Protein AF-A0A6I0E035-F1 (afdb_monomer)

Secondary structure (DSSP, 8-state):
---PPPHHHHHHHHHTTSS--HHHHHHHHHHHHHHHHHHHHHHT-HHHHHHHHHHHHHHTTHHHHHHHHHHH--GGGSHHHHHHHHHHHHHH-HHHHHHHHHHTSSHHHHHHHHHHTTHHHHHHHHHHHHHSHHHHHHHHHHHHTT-HHHHHHHHHHHHHH-HHHHHHHHHTT-HHHHHHHHHTTSHHHHHHHHHHHHHHSHHHHHHHHHHH-S-TGGGSHHHHHHHHHHHHHH-HHHHHHHHHTTSGGGTTT-

Nearest PDB structures (foldseek):
  8wjo-assembly1_B  TM=1.747E-01  e=1.282E+00  Saccharomyces cerevisiae S288C
  3sog-assembly1_A-2  TM=2.040E-01  e=3.568E+00  Homo sapiens
  2fic-assembly2_A  TM=1.979E-01  e=6.724E+00  Homo sapiens

Structure (mmCIF, N/CA/C/O backbone):
data_AF-A0A6I0E035-F1
#
_entry.id   AF-A0A6I0E035-F1
#
loop_
_atom_site.group_PDB
_atom_site.id
_atom_site.type_symbol
_atom_site.label_atom_id
_atom_site.label_alt_id
_atom_site.label_comp_id
_atom_site.label_asym_id
_atom_site.label_entity_id
_atom_site.label_seq_id
_atom_site.pdbx_PDB_ins_code
_atom_site.Cartn_x
_atom_site.Cartn_y
_atom_site.Cartn_z
_atom_site.occupancy
_atom_site.B_iso_or_equiv
_atom_site.auth_seq_id
_atom_site.auth_comp_id
_atom_site.auth_asym_id
_atom_site.auth_atom_id
_atom_site.pdbx_PDB_model_num
ATOM 1 N N . MET A 1 1 ? 52.598 9.411 -88.775 1.00 39.38 1 MET A N 1
ATOM 2 C CA . MET A 1 1 ? 53.950 9.559 -88.197 1.00 39.38 1 MET A CA 1
ATOM 3 C C . MET A 1 1 ? 53.799 10.224 -86.842 1.00 39.38 1 MET A C 1
ATOM 5 O O . MET A 1 1 ? 53.288 11.335 -86.795 1.00 39.38 1 MET A O 1
ATOM 9 N N . ALA A 1 2 ? 54.127 9.531 -85.752 1.00 41.66 2 ALA A N 1
ATOM 10 C CA . ALA A 1 2 ? 54.037 10.105 -84.413 1.00 41.66 2 ALA A CA 1
ATOM 11 C C . ALA A 1 2 ? 55.281 10.973 -84.175 1.00 41.66 2 ALA A C 1
ATOM 13 O O . ALA A 1 2 ? 56.402 10.472 -84.203 1.00 41.66 2 ALA A O 1
ATOM 14 N N . THR A 1 3 ? 55.098 12.280 -84.009 1.00 50.28 3 THR A N 1
ATOM 15 C CA . THR A 1 3 ? 56.190 13.206 -83.700 1.00 50.28 3 THR A CA 1
ATOM 16 C C . THR A 1 3 ? 56.567 13.050 -82.231 1.00 50.28 3 THR A C 1
ATOM 18 O O . THR A 1 3 ? 55.800 13.453 -81.355 1.00 50.28 3 THR A O 1
ATOM 21 N N . THR A 1 4 ? 57.733 12.471 -81.947 1.00 53.09 4 THR A N 1
ATOM 22 C CA . THR A 1 4 ? 58.299 12.432 -80.594 1.00 53.09 4 THR A CA 1
ATOM 23 C C . THR A 1 4 ? 58.504 13.863 -80.085 1.00 53.09 4 THR A C 1
ATOM 25 O O . THR A 1 4 ? 59.173 14.653 -80.761 1.00 53.09 4 THR A O 1
ATOM 28 N N . PRO A 1 5 ? 57.925 14.244 -78.933 1.00 59.59 5 PRO A N 1
ATOM 29 C CA . PRO A 1 5 ? 58.080 15.590 -78.403 1.00 59.59 5 PRO A CA 1
ATOM 30 C C . PRO A 1 5 ? 59.549 15.875 -78.068 1.00 59.59 5 PRO A C 1
ATOM 32 O O . PRO A 1 5 ? 60.261 15.030 -77.533 1.00 59.59 5 PRO A O 1
ATOM 35 N N . SER A 1 6 ? 60.001 17.086 -78.400 1.00 68.38 6 SER A N 1
ATOM 36 C CA . SER A 1 6 ? 61.351 17.571 -78.089 1.00 68.38 6 SER A CA 1
ATOM 37 C C . SER A 1 6 ? 61.647 17.453 -76.588 1.00 68.38 6 SER A C 1
ATOM 39 O O . SER A 1 6 ? 60.812 17.832 -75.767 1.00 68.38 6 SER A O 1
ATOM 41 N N . SER A 1 7 ? 62.855 16.999 -76.236 1.00 61.12 7 SER A N 1
ATOM 42 C CA . SER A 1 7 ? 63.356 16.924 -74.850 1.00 61.12 7 SER A CA 1
ATOM 43 C C . SER A 1 7 ? 63.165 18.245 -74.086 1.00 61.12 7 SER A C 1
ATOM 45 O O . SER A 1 7 ? 62.789 18.250 -72.916 1.00 61.12 7 SER A O 1
ATOM 47 N N . PHE A 1 8 ? 63.281 19.380 -74.785 1.00 62.59 8 PHE A N 1
ATOM 48 C CA . PHE A 1 8 ? 63.041 20.705 -74.217 1.00 62.59 8 PHE A CA 1
ATOM 49 C C . PHE A 1 8 ? 61.568 20.931 -73.844 1.00 62.59 8 PHE A C 1
ATOM 51 O O . PHE A 1 8 ? 61.296 21.476 -72.784 1.00 62.59 8 PHE A O 1
ATOM 58 N N . LYS A 1 9 ? 60.612 20.445 -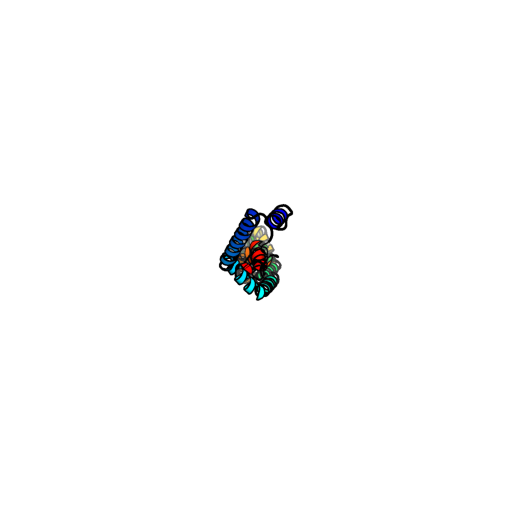74.655 1.00 61.12 9 LYS A N 1
ATOM 59 C CA . LYS A 1 9 ? 59.172 20.507 -74.336 1.00 61.12 9 LYS A CA 1
ATOM 60 C C . LYS A 1 9 ? 58.819 19.640 -73.128 1.00 61.12 9 LYS A C 1
ATOM 62 O O . LYS A 1 9 ? 57.995 20.045 -72.319 1.00 61.12 9 LYS A O 1
ATOM 67 N N . ILE A 1 10 ? 59.442 18.469 -72.991 1.00 63.84 10 ILE A N 1
ATOM 68 C CA . ILE A 1 10 ? 59.250 17.580 -71.833 1.00 63.84 10 ILE A CA 1
ATOM 69 C C . ILE A 1 10 ? 59.813 18.241 -70.563 1.00 63.84 10 ILE A C 1
ATOM 71 O O . ILE A 1 10 ? 59.162 18.248 -69.520 1.00 63.84 10 ILE A O 1
ATOM 75 N N . PHE A 1 11 ? 60.990 18.863 -70.667 1.00 64.12 11 PHE A N 1
ATOM 76 C CA . PHE A 1 11 ? 61.650 19.569 -69.571 1.00 64.12 11 PHE A CA 1
ATOM 77 C C . PHE A 1 11 ? 60.892 20.830 -69.122 1.00 64.12 11 PHE A C 1
ATOM 79 O O . PHE A 1 11 ? 60.657 21.002 -67.927 1.00 64.12 11 PHE A O 1
ATOM 86 N N . THR A 1 12 ? 60.421 21.675 -70.049 1.00 62.31 12 THR A N 1
ATOM 87 C CA . THR A 1 12 ? 59.602 22.856 -69.710 1.00 62.31 12 THR A CA 1
ATOM 88 C C . THR A 1 12 ? 58.264 22.458 -69.096 1.00 62.31 12 THR A C 1
ATOM 90 O O . THR A 1 12 ? 57.809 23.082 -68.145 1.00 62.31 12 THR A O 1
ATOM 93 N N . ASN A 1 13 ? 57.657 21.372 -69.574 1.00 63.41 13 ASN A N 1
ATOM 94 C CA . ASN A 1 13 ? 56.417 20.839 -69.019 1.00 63.41 13 ASN A CA 1
ATOM 95 C C . ASN A 1 13 ? 56.575 20.299 -67.585 1.00 63.41 13 ASN A C 1
ATOM 97 O O . ASN A 1 13 ? 55.605 20.328 -66.823 1.00 63.41 13 ASN A O 1
ATOM 101 N N . ARG A 1 14 ? 57.778 19.834 -67.214 1.00 61.97 14 ARG A N 1
ATOM 102 C CA . ARG A 1 14 ? 58.145 19.397 -65.855 1.00 61.97 14 ARG A CA 1
ATOM 103 C C . ARG A 1 14 ? 58.493 20.575 -64.933 1.00 61.97 14 ARG A C 1
ATOM 105 O O . ARG A 1 14 ? 58.135 20.540 -63.766 1.00 61.97 14 ARG A O 1
ATOM 112 N N . LEU A 1 15 ? 59.143 21.623 -65.450 1.00 58.62 15 LEU A N 1
ATOM 113 C CA . LEU A 1 15 ? 59.530 22.820 -64.682 1.00 58.62 15 LEU A CA 1
ATOM 114 C C . LEU A 1 15 ? 58.394 23.830 -64.461 1.00 58.62 15 LEU A C 1
ATOM 116 O O . LEU A 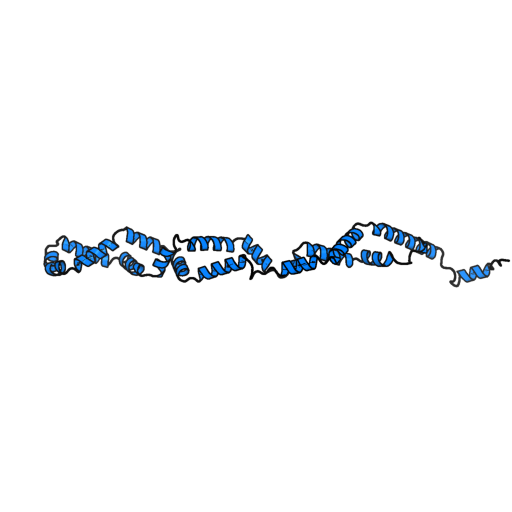1 15 ? 58.386 24.511 -63.442 1.00 58.62 15 LEU A O 1
ATOM 120 N N . PHE A 1 16 ? 57.442 23.935 -65.393 1.00 62.16 16 PHE A N 1
ATOM 121 C CA . PHE A 1 16 ? 56.348 24.917 -65.347 1.00 62.16 16 PHE A CA 1
ATOM 122 C C . PHE A 1 16 ? 54.974 24.294 -65.025 1.00 62.16 16 PHE A C 1
ATOM 124 O O . PHE A 1 16 ? 53.941 24.911 -65.270 1.00 62.16 16 PHE A O 1
ATOM 131 N N . GLY A 1 17 ? 54.952 23.087 -64.440 1.00 58.88 17 GLY A N 1
ATOM 132 C CA . GLY A 1 17 ? 53.783 22.577 -63.708 1.00 58.88 17 GLY A CA 1
ATOM 133 C C . GLY A 1 17 ? 52.732 21.790 -64.499 1.00 58.88 17 GLY A C 1
ATOM 134 O O . GLY A 1 17 ? 51.610 21.660 -64.020 1.00 58.88 17 GLY A O 1
ATOM 135 N N . SER A 1 18 ? 53.049 21.239 -65.678 1.00 62.97 18 SER A N 1
ATOM 136 C CA . SER A 1 18 ? 52.104 20.350 -66.390 1.00 62.97 18 SER A CA 1
ATOM 137 C C . SER A 1 18 ? 52.218 18.870 -65.990 1.00 62.97 18 SER A C 1
ATOM 139 O O . SER A 1 18 ? 51.271 18.113 -66.185 1.00 62.97 18 SER A O 1
ATOM 141 N N . PHE A 1 19 ? 53.343 18.458 -65.390 1.00 60.16 19 PHE A N 1
ATOM 142 C CA . PHE A 1 19 ? 53.517 17.135 -64.786 1.00 60.16 19 PHE A CA 1
ATOM 143 C C . PHE A 1 19 ? 53.599 17.276 -63.265 1.00 60.16 19 PHE A C 1
ATOM 145 O O . PHE A 1 19 ? 54.419 18.041 -62.759 1.00 60.16 19 PHE A O 1
ATOM 152 N N . LYS A 1 20 ? 52.736 16.554 -62.540 1.00 64.38 20 LYS A N 1
ATOM 153 C CA . LYS A 1 20 ? 52.823 16.440 -61.078 1.00 64.38 20 LYS A CA 1
ATOM 154 C C . LYS A 1 20 ? 54.128 15.732 -60.700 1.00 64.38 20 LYS A C 1
ATOM 156 O O . LYS A 1 20 ? 54.606 14.893 -61.461 1.00 64.38 20 LYS A O 1
ATOM 161 N N . ASP A 1 21 ? 54.678 16.067 -59.536 1.00 77.50 21 ASP A N 1
ATOM 162 C CA . ASP A 1 21 ? 55.845 15.373 -58.992 1.00 77.50 21 ASP A CA 1
ATOM 163 C C . ASP A 1 21 ? 55.538 13.875 -58.827 1.00 77.50 21 ASP A C 1
ATOM 165 O O . ASP A 1 21 ? 54.464 13.518 -58.335 1.00 77.50 21 ASP A O 1
ATOM 169 N N . THR A 1 22 ? 56.448 13.005 -59.272 1.00 77.56 22 THR A N 1
ATOM 170 C CA . THR A 1 22 ? 56.254 11.547 -59.271 1.00 77.56 22 THR A CA 1
ATOM 171 C C . THR A 1 22 ? 55.951 11.045 -57.861 1.00 77.56 22 THR A C 1
ATOM 173 O O . THR A 1 22 ? 55.018 10.270 -57.676 1.00 77.56 22 THR A O 1
ATOM 176 N N . GLU A 1 23 ? 56.651 11.581 -56.860 1.00 82.88 23 GLU A N 1
ATOM 177 C CA . GLU A 1 23 ? 56.441 11.253 -55.446 1.00 82.88 23 GLU A CA 1
ATOM 178 C C . GLU A 1 23 ? 55.026 11.629 -54.964 1.00 82.88 23 GLU A C 1
ATOM 180 O O . GLU A 1 23 ? 54.378 10.884 -54.224 1.00 82.88 23 GLU A O 1
ATOM 185 N N . VAL A 1 24 ? 54.489 12.760 -55.432 1.00 83.56 24 VAL A N 1
ATOM 186 C CA . VAL A 1 24 ? 53.125 13.209 -55.104 1.00 83.56 24 VAL A CA 1
ATOM 187 C C . VAL A 1 24 ? 52.076 12.314 -55.768 1.00 83.56 24 VAL A C 1
ATOM 189 O O . VAL A 1 24 ? 51.047 12.014 -55.164 1.00 83.56 24 VAL A O 1
ATOM 192 N N . VAL A 1 25 ? 52.319 11.865 -57.002 1.00 82.12 25 VAL A N 1
ATOM 193 C CA . VAL A 1 25 ? 51.405 10.949 -57.702 1.00 82.12 25 VAL A CA 1
ATOM 194 C C . VAL A 1 25 ? 51.389 9.582 -57.021 1.00 82.12 25 VAL A C 1
ATOM 196 O O . VAL A 1 25 ? 50.311 9.111 -56.664 1.00 82.12 25 VAL A O 1
ATOM 199 N N . GLU A 1 26 ? 52.556 8.992 -56.767 1.00 85.50 26 GLU A N 1
ATOM 200 C CA . GLU A 1 26 ? 52.688 7.686 -56.110 1.00 85.50 26 GLU A CA 1
ATOM 201 C C . GLU A 1 26 ? 52.102 7.692 -54.691 1.00 85.50 26 GLU A C 1
ATOM 203 O O . GLU A 1 26 ? 51.349 6.788 -54.326 1.00 85.50 26 GLU A O 1
ATOM 208 N N . SER A 1 27 ? 52.365 8.739 -53.898 1.00 86.62 27 SER A N 1
ATOM 209 C CA . SER A 1 27 ? 51.776 8.877 -52.558 1.00 86.62 27 SER A CA 1
ATOM 210 C C . SER A 1 27 ? 50.256 9.047 -52.601 1.00 86.62 27 SER A C 1
ATOM 212 O O . SER A 1 27 ? 49.554 8.446 -51.786 1.00 86.62 27 SER A O 1
ATOM 214 N N . SER A 1 28 ? 49.725 9.803 -53.569 1.00 86.88 28 SER A N 1
ATOM 215 C CA . SER A 1 28 ? 48.276 9.957 -53.745 1.00 86.88 28 SER A CA 1
ATOM 216 C C . SER A 1 28 ? 47.591 8.661 -54.188 1.00 86.88 28 SER A C 1
ATOM 218 O O . SER A 1 28 ? 46.502 8.357 -53.704 1.00 86.88 28 SER A O 1
ATOM 220 N N . GLN A 1 29 ? 48.238 7.870 -55.050 1.00 88.31 29 GLN A N 1
ATOM 221 C CA . GLN A 1 29 ? 47.735 6.572 -55.491 1.00 88.31 29 GLN A CA 1
ATOM 222 C C . GLN A 1 29 ? 47.733 5.570 -54.335 1.00 88.31 29 GLN A C 1
ATOM 224 O O . GLN A 1 29 ? 46.708 4.951 -54.065 1.00 88.31 29 GLN A O 1
ATOM 229 N N . LYS A 1 30 ? 48.835 5.488 -53.584 1.00 91.75 30 LYS A N 1
ATOM 230 C CA . LYS A 1 30 ? 48.933 4.624 -52.405 1.00 91.75 30 LYS A CA 1
ATOM 231 C C . LYS A 1 30 ? 47.904 4.985 -51.330 1.00 91.75 30 LYS A C 1
ATOM 233 O O . LYS A 1 30 ? 47.331 4.102 -50.701 1.00 91.75 30 LYS A O 1
ATOM 238 N N . ALA A 1 31 ? 47.651 6.278 -51.113 1.00 92.00 31 ALA A N 1
ATOM 239 C CA . ALA A 1 31 ? 46.609 6.729 -50.193 1.00 92.00 31 ALA A CA 1
ATOM 240 C C . ALA A 1 31 ? 45.201 6.333 -50.677 1.00 92.00 31 ALA A C 1
ATOM 242 O O . ALA A 1 31 ? 44.368 5.942 -49.861 1.00 92.00 31 ALA A O 1
ATOM 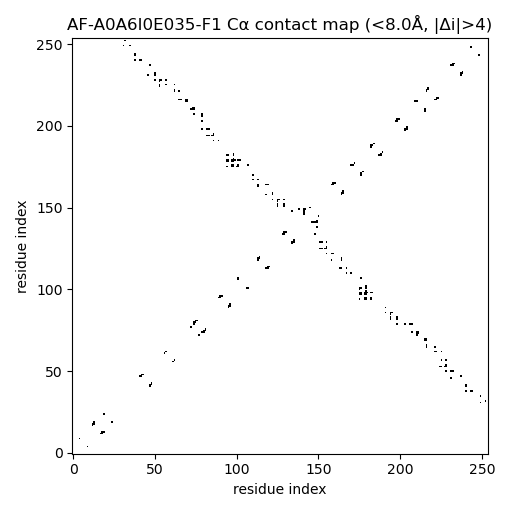243 N N . LEU A 1 32 ? 44.946 6.399 -51.990 1.00 92.44 32 LEU A N 1
ATOM 244 C CA . LEU A 1 32 ? 43.678 5.977 -52.587 1.00 92.44 32 LEU A CA 1
ATOM 245 C C . LEU A 1 32 ? 43.461 4.461 -52.459 1.00 92.44 32 LEU A C 1
ATOM 247 O O . LEU A 1 32 ? 42.359 4.040 -52.118 1.00 92.44 32 LEU A O 1
ATOM 251 N N . GLU A 1 33 ? 44.506 3.664 -52.692 1.00 93.31 33 GLU A N 1
ATOM 252 C CA . GLU A 1 33 ? 44.500 2.207 -52.506 1.00 93.31 33 GLU A CA 1
ATOM 253 C C . GLU A 1 33 ? 44.230 1.837 -51.040 1.00 93.31 33 GLU A C 1
ATOM 255 O O . GLU A 1 33 ? 43.319 1.060 -50.762 1.00 93.31 33 GLU A O 1
ATOM 260 N N . ALA A 1 34 ? 44.932 2.467 -50.091 1.00 94.50 34 ALA A N 1
ATOM 261 C CA . ALA A 1 34 ? 44.728 2.230 -48.661 1.00 94.50 34 ALA A CA 1
ATOM 262 C C . ALA A 1 34 ? 43.301 2.580 -48.201 1.00 94.50 34 ALA A C 1
ATOM 264 O O . ALA A 1 34 ? 42.689 1.841 -47.431 1.00 94.50 34 ALA A O 1
ATOM 265 N N . GLU A 1 35 ? 42.739 3.690 -48.688 1.00 93.88 35 GLU A N 1
ATOM 266 C CA . GLU A 1 35 ? 41.358 4.072 -48.372 1.00 93.88 35 GLU A CA 1
ATOM 267 C C . GLU A 1 35 ? 40.332 3.117 -49.012 1.00 93.88 35 GLU A C 1
ATOM 269 O O . GLU A 1 35 ? 39.272 2.865 -48.434 1.00 93.88 35 GLU A O 1
ATOM 274 N N . TYR A 1 36 ? 40.635 2.557 -50.188 1.00 94.12 36 TYR A N 1
ATOM 275 C CA . TYR A 1 36 ? 39.788 1.554 -50.836 1.00 94.12 36 TYR A CA 1
ATOM 276 C C . TYR A 1 36 ? 39.795 0.218 -50.079 1.00 94.12 36 TYR A C 1
ATOM 278 O O . TYR A 1 36 ? 38.734 -0.364 -49.853 1.00 94.12 36 TYR A O 1
ATOM 286 N N . GLU A 1 37 ? 40.956 -0.238 -49.605 1.00 94.25 37 GLU A N 1
ATOM 287 C CA . GLU A 1 37 ? 41.047 -1.404 -48.717 1.00 94.25 37 GLU A CA 1
ATOM 288 C C . GLU A 1 37 ? 40.276 -1.174 -47.413 1.00 94.25 37 GLU A C 1
ATOM 290 O O . GLU A 1 37 ? 39.520 -2.037 -46.961 1.00 94.25 37 GLU A O 1
ATOM 295 N N . GLU A 1 38 ? 40.407 0.017 -46.825 1.00 95.12 38 GLU A N 1
ATOM 296 C CA . GLU A 1 38 ? 39.652 0.409 -45.638 1.00 95.12 38 GLU A CA 1
ATOM 297 C C . GLU A 1 38 ? 38.136 0.380 -45.895 1.00 95.12 38 GLU A C 1
ATOM 299 O O . GLU A 1 38 ? 37.372 -0.039 -45.023 1.00 95.12 38 GLU A O 1
ATOM 304 N N . LEU A 1 39 ? 37.688 0.783 -47.089 1.00 94.94 39 LEU A N 1
ATOM 305 C CA . LEU A 1 39 ? 36.286 0.712 -47.500 1.00 94.94 39 LEU A CA 1
ATOM 306 C C . LEU A 1 39 ? 35.801 -0.743 -47.558 1.00 94.94 39 LEU A C 1
ATOM 308 O O . LEU A 1 39 ? 34.764 -1.060 -46.975 1.00 94.94 39 LEU A O 1
ATOM 312 N N . ILE A 1 40 ? 36.548 -1.626 -48.226 1.00 93.81 40 ILE A N 1
ATOM 313 C CA . ILE A 1 40 ? 36.198 -3.049 -48.363 1.00 93.81 40 ILE A CA 1
ATOM 314 C C . ILE A 1 40 ? 36.135 -3.722 -46.990 1.00 93.81 40 ILE A C 1
ATOM 316 O O . ILE A 1 40 ? 35.151 -4.391 -46.673 1.00 93.81 40 ILE A O 1
ATOM 320 N N . ASN A 1 41 ? 37.149 -3.505 -46.153 1.00 95.56 41 ASN A N 1
ATOM 321 C CA . ASN A 1 41 ? 37.213 -4.094 -44.818 1.00 95.56 41 ASN A CA 1
ATOM 322 C C . ASN A 1 41 ? 36.070 -3.589 -43.930 1.00 95.56 41 ASN A C 1
ATOM 324 O O . ASN A 1 41 ? 35.440 -4.364 -43.208 1.00 95.56 41 ASN A O 1
ATOM 328 N N . TYR A 1 42 ? 35.750 -2.295 -44.010 1.00 96.31 42 TYR A N 1
ATOM 329 C CA . TYR A 1 42 ? 34.670 -1.723 -43.214 1.00 96.31 42 TYR A CA 1
ATOM 330 C C . TYR A 1 42 ? 33.287 -2.253 -43.612 1.00 96.31 42 TYR A C 1
ATOM 332 O O . TYR A 1 42 ? 32.424 -2.396 -42.744 1.00 96.31 42 TYR A O 1
ATOM 340 N N . ALA A 1 43 ? 33.083 -2.620 -44.881 1.00 94.31 43 ALA A N 1
ATOM 341 C CA . ALA A 1 43 ? 31.836 -3.219 -45.364 1.00 94.31 43 ALA A CA 1
ATOM 342 C C . ALA A 1 43 ? 31.445 -4.511 -44.623 1.00 94.31 43 ALA A C 1
ATOM 344 O O . ALA A 1 43 ? 30.261 -4.833 -44.536 1.00 94.31 43 ALA A O 1
ATOM 345 N N . GLN A 1 44 ? 32.431 -5.241 -44.093 1.00 94.94 44 GLN A N 1
ATOM 346 C CA . GLN A 1 44 ? 32.247 -6.494 -43.352 1.00 94.94 44 GLN A CA 1
ATOM 347 C C . GLN A 1 44 ? 32.401 -6.317 -41.833 1.00 94.94 44 GLN A C 1
ATOM 349 O O . GLN A 1 44 ? 32.324 -7.291 -41.087 1.00 94.94 44 GLN A O 1
ATOM 354 N N . SER A 1 45 ? 32.630 -5.088 -41.365 1.00 96.75 45 SER A N 1
ATOM 355 C CA . SER A 1 45 ? 32.855 -4.808 -39.948 1.00 96.75 45 SER A CA 1
ATOM 356 C C . SER A 1 45 ? 31.597 -5.022 -39.103 1.00 96.75 45 SER A C 1
ATOM 358 O O . SER A 1 45 ? 30.475 -4.749 -39.539 1.00 96.75 45 SER A O 1
ATOM 360 N N . GLU A 1 46 ? 31.790 -5.445 -37.851 1.00 96.75 46 GLU A N 1
ATOM 361 C CA . GLU A 1 46 ? 30.698 -5.587 -36.880 1.00 96.75 46 GLU A CA 1
ATOM 362 C C . GLU A 1 46 ? 29.942 -4.267 -36.670 1.00 96.75 46 GLU A C 1
ATOM 364 O O . GLU A 1 46 ? 28.718 -4.278 -36.562 1.00 96.75 46 GLU A O 1
ATOM 369 N N . GLU A 1 47 ? 30.642 -3.125 -36.678 1.00 96.06 47 GLU A N 1
ATOM 370 C CA . GLU A 1 47 ? 30.029 -1.797 -36.525 1.00 96.06 47 GLU A CA 1
ATOM 371 C C . GLU A 1 47 ? 29.026 -1.509 -37.655 1.00 96.06 47 GLU A C 1
ATOM 373 O O . GLU A 1 47 ? 27.893 -1.098 -37.390 1.00 96.06 47 GLU A O 1
ATOM 378 N N . TRP A 1 48 ? 29.408 -1.759 -38.913 1.00 96.31 48 TRP A N 1
ATOM 379 C CA . TRP A 1 48 ? 28.526 -1.538 -40.061 1.00 96.31 48 TRP A CA 1
ATOM 380 C C . TRP A 1 48 ? 27.332 -2.500 -40.065 1.00 96.31 48 TRP A C 1
ATOM 382 O O . TRP A 1 48 ? 26.194 -2.075 -40.283 1.00 96.31 48 TRP A O 1
ATOM 392 N N . LEU A 1 49 ? 27.563 -3.784 -39.774 1.00 97.25 49 LEU A N 1
ATOM 393 C CA . LEU A 1 49 ? 26.494 -4.783 -39.693 1.00 97.25 49 LEU A CA 1
ATOM 394 C C . LEU A 1 49 ? 25.503 -4.459 -38.566 1.00 97.25 49 LEU A C 1
ATOM 396 O O . LEU A 1 49 ? 24.289 -4.502 -38.782 1.00 97.25 49 LEU A O 1
ATOM 400 N N . ARG A 1 50 ? 26.005 -4.051 -37.395 1.00 97.69 50 ARG A N 1
ATOM 401 C CA . ARG A 1 50 ? 25.183 -3.609 -36.263 1.00 97.69 50 ARG A CA 1
ATOM 402 C C . ARG A 1 50 ? 24.376 -2.360 -36.600 1.00 97.69 50 ARG A C 1
ATOM 404 O O . ARG A 1 50 ? 23.196 -2.279 -36.259 1.00 97.69 50 ARG A O 1
ATOM 411 N N . TYR A 1 51 ? 24.977 -1.400 -37.304 1.00 97.88 51 TYR A N 1
ATOM 412 C CA . TYR A 1 51 ? 24.261 -0.223 -37.790 1.00 97.88 51 TYR A CA 1
ATOM 413 C C . TYR A 1 51 ? 23.106 -0.605 -38.722 1.00 97.88 51 TYR A C 1
ATOM 415 O O . TYR A 1 51 ? 22.003 -0.090 -38.547 1.00 97.88 51 TYR A O 1
ATOM 423 N N . LEU A 1 52 ? 23.317 -1.525 -39.670 1.00 97.06 52 LEU A N 1
ATOM 424 C CA . LEU A 1 52 ? 22.259 -1.986 -40.575 1.00 97.06 52 LEU A CA 1
ATOM 425 C C . LEU A 1 52 ? 21.123 -2.707 -39.836 1.00 97.06 52 LEU A C 1
ATOM 427 O O . LEU A 1 52 ? 19.954 -2.437 -40.118 1.00 97.06 52 LEU A O 1
ATOM 431 N N . GLU A 1 53 ? 21.453 -3.571 -38.872 1.00 97.62 53 GLU A N 1
ATOM 432 C CA . GLU A 1 53 ? 20.476 -4.246 -38.006 1.00 97.62 53 GLU A CA 1
ATOM 433 C C . GLU A 1 53 ? 19.598 -3.218 -37.276 1.00 97.62 53 GLU A C 1
ATOM 435 O O . GLU A 1 53 ? 18.367 -3.231 -37.379 1.00 97.62 53 GLU A O 1
ATOM 440 N N . LEU A 1 54 ? 20.238 -2.279 -36.578 1.00 97.81 54 LEU A N 1
ATOM 441 C CA . LEU A 1 54 ? 19.558 -1.252 -35.799 1.00 97.81 54 LEU A CA 1
ATOM 442 C C . LEU A 1 54 ? 18.779 -0.270 -36.671 1.00 97.81 54 LEU A C 1
ATOM 444 O O . LEU A 1 54 ? 17.703 0.167 -36.268 1.00 97.81 54 LEU A O 1
ATOM 448 N N . LYS A 1 55 ? 19.283 0.049 -37.867 1.00 97.06 55 LYS A N 1
ATOM 449 C CA . LYS A 1 55 ? 18.580 0.870 -38.854 1.00 97.06 55 LYS A CA 1
ATOM 450 C C . LYS A 1 55 ? 17.299 0.182 -39.312 1.00 97.06 55 LYS A C 1
ATOM 452 O O . LYS A 1 55 ? 16.240 0.796 -39.266 1.00 97.06 55 LYS A O 1
ATOM 457 N N . SER A 1 56 ? 17.378 -1.094 -39.696 1.00 97.56 56 SER A N 1
ATOM 458 C CA . SER A 1 56 ? 16.203 -1.878 -40.098 1.00 97.56 56 SER A CA 1
ATOM 459 C C . SER A 1 56 ? 15.171 -1.949 -38.972 1.00 97.56 56 SER A C 1
ATOM 461 O O . SER A 1 56 ? 13.972 -1.786 -39.201 1.00 97.56 56 SER A O 1
ATOM 463 N N . TRP A 1 57 ? 15.630 -2.153 -37.736 1.00 97.44 57 TRP A N 1
ATOM 464 C CA . TRP A 1 57 ? 14.762 -2.141 -36.566 1.00 97.44 57 TRP A CA 1
ATOM 465 C C . TRP A 1 57 ? 14.150 -0.754 -36.302 1.00 97.44 57 TRP A C 1
ATOM 467 O O . TRP A 1 57 ? 12.950 -0.654 -36.060 1.00 97.44 57 TRP A O 1
ATOM 477 N N . ALA A 1 58 ? 14.914 0.336 -36.394 1.00 96.38 58 ALA A N 1
ATOM 478 C CA . ALA A 1 58 ? 14.393 1.693 -36.224 1.00 96.38 58 ALA A CA 1
ATOM 479 C C . ALA A 1 58 ? 13.365 2.052 -37.317 1.00 96.38 58 ALA A C 1
ATOM 481 O O . ALA A 1 58 ? 12.318 2.628 -37.010 1.00 96.38 58 ALA A O 1
ATOM 482 N N . ASP A 1 59 ? 13.612 1.639 -38.563 1.00 96.44 59 ASP A N 1
ATOM 483 C CA . ASP A 1 59 ? 12.719 1.841 -39.710 1.00 96.44 59 ASP A CA 1
ATOM 484 C C . ASP A 1 59 ? 11.366 1.118 -39.527 1.00 96.44 59 ASP A C 1
ATOM 486 O O . ASP A 1 59 ? 10.333 1.612 -39.986 1.00 96.44 59 ASP A O 1
ATOM 490 N N . SER A 1 60 ? 11.332 0.009 -38.772 1.00 96.44 60 SER A N 1
ATOM 491 C CA . SER A 1 60 ? 10.088 -0.693 -38.402 1.00 96.44 60 SER A CA 1
ATOM 492 C C . SER A 1 60 ? 9.155 0.127 -37.494 1.00 96.44 60 SER A C 1
ATOM 494 O O . SER A 1 60 ? 7.967 -0.181 -37.373 1.00 96.44 60 SER A O 1
ATOM 496 N N . LYS A 1 61 ? 9.683 1.175 -36.840 1.00 95.94 61 LYS A N 1
ATOM 497 C CA . LYS A 1 61 ? 8.988 2.020 -35.853 1.00 95.94 61 LYS A CA 1
ATOM 498 C C . LYS A 1 61 ? 8.432 1.261 -34.642 1.00 95.94 61 LYS A C 1
ATOM 500 O O . LYS A 1 61 ? 7.588 1.797 -33.923 1.00 95.94 61 LYS A O 1
ATOM 505 N N . GLU A 1 62 ? 8.923 0.057 -34.351 1.00 93.75 62 GLU A N 1
ATOM 506 C CA . GLU A 1 62 ? 8.542 -0.702 -33.152 1.00 93.75 62 GLU A CA 1
ATOM 507 C C . GLU A 1 62 ? 8.738 0.097 -31.857 1.00 93.75 62 GLU A C 1
ATOM 509 O O . GLU A 1 62 ? 7.868 0.100 -30.986 1.00 93.75 62 GLU A O 1
ATOM 514 N N . TYR A 1 63 ? 9.831 0.858 -31.755 1.00 95.75 63 TYR A N 1
ATOM 515 C CA . TYR A 1 63 ? 10.119 1.701 -30.592 1.00 95.75 63 TYR A CA 1
ATOM 516 C C . TYR A 1 63 ? 9.034 2.754 -30.314 1.00 95.75 63 TYR A C 1
ATOM 518 O O . TYR A 1 63 ? 8.865 3.160 -29.167 1.00 95.75 63 TYR A O 1
ATOM 526 N N . VAL A 1 64 ? 8.290 3.196 -31.338 1.00 96.12 64 VAL A N 1
ATOM 527 C CA . VAL A 1 64 ? 7.184 4.153 -31.183 1.00 96.12 64 VAL A CA 1
ATOM 528 C C . VAL A 1 64 ? 6.021 3.498 -30.450 1.00 96.12 64 VAL A C 1
ATOM 530 O O . VAL A 1 64 ? 5.455 4.117 -29.552 1.00 96.12 64 VAL A O 1
ATOM 533 N N . LYS A 1 65 ? 5.701 2.241 -30.785 1.00 95.06 65 LYS A N 1
ATOM 534 C CA . LYS A 1 65 ? 4.656 1.470 -30.096 1.00 95.06 65 LYS A CA 1
ATOM 535 C C . LYS A 1 65 ? 5.035 1.249 -28.637 1.00 95.06 65 LYS A C 1
ATOM 537 O O . LYS A 1 65 ? 4.263 1.607 -27.757 1.00 95.06 65 LYS A O 1
ATOM 542 N N . VAL A 1 66 ? 6.267 0.795 -28.384 1.00 95.69 66 VAL A N 1
ATOM 543 C CA . VAL A 1 66 ? 6.785 0.610 -27.017 1.00 95.69 66 VAL A CA 1
ATOM 544 C C . VAL A 1 66 ? 6.716 1.916 -26.228 1.00 95.69 66 VAL A C 1
ATOM 546 O O . VAL A 1 66 ? 6.253 1.923 -25.091 1.00 95.69 66 VAL A O 1
ATOM 549 N N . LYS A 1 67 ? 7.131 3.039 -26.829 1.00 95.06 67 LYS A N 1
ATOM 550 C CA . LYS A 1 67 ? 7.051 4.361 -26.200 1.00 95.06 67 LYS A CA 1
ATOM 551 C C . LYS A 1 67 ? 5.611 4.733 -25.831 1.00 95.06 67 LYS A C 1
ATOM 553 O O . LYS A 1 67 ? 5.368 5.133 -24.697 1.00 95.06 67 LYS A O 1
ATOM 558 N N . GLN A 1 68 ? 4.664 4.563 -26.752 1.00 94.19 68 GLN A N 1
ATOM 559 C CA . GLN A 1 68 ? 3.244 4.835 -26.503 1.00 94.19 68 GLN A CA 1
ATOM 560 C C . GLN A 1 68 ? 2.675 3.942 -25.395 1.00 94.19 68 GLN A C 1
ATOM 562 O O . GLN A 1 68 ? 1.970 4.436 -24.519 1.00 94.19 68 GLN A O 1
ATOM 567 N N . GLU A 1 69 ? 3.007 2.651 -25.399 1.00 93.19 69 GLU A N 1
ATOM 568 C CA . GLU A 1 69 ? 2.568 1.691 -24.385 1.00 93.19 69 GLU A CA 1
ATOM 569 C C . GLU A 1 69 ? 3.067 2.084 -22.992 1.00 93.19 69 GLU A C 1
ATOM 571 O O . GLU A 1 69 ? 2.269 2.192 -22.059 1.00 93.19 69 GLU A O 1
ATOM 576 N N . VAL A 1 70 ? 4.365 2.367 -22.835 1.00 93.06 70 VAL A N 1
ATOM 577 C CA . VAL A 1 70 ? 4.917 2.732 -21.520 1.00 93.06 70 VAL A CA 1
ATOM 578 C C . VAL A 1 70 ? 4.467 4.114 -21.052 1.00 93.06 70 VAL A C 1
ATOM 580 O O . VAL A 1 70 ? 4.329 4.323 -19.849 1.00 93.06 70 VAL A O 1
ATOM 583 N N . GLU A 1 71 ? 4.212 5.058 -21.961 1.00 89.81 71 GLU A N 1
ATOM 584 C CA . GLU A 1 71 ? 3.660 6.377 -21.627 1.00 89.81 71 GLU A CA 1
ATOM 585 C C . GLU A 1 71 ? 2.175 6.307 -21.243 1.00 89.81 71 GLU A C 1
ATOM 587 O O . GLU A 1 71 ? 1.739 7.047 -20.357 1.00 89.81 71 GLU A O 1
ATOM 592 N N . ALA A 1 72 ? 1.409 5.392 -21.848 1.00 90.44 72 ALA A N 1
ATOM 593 C CA . ALA A 1 72 ? 0.003 5.163 -21.519 1.00 90.44 72 ALA A CA 1
ATOM 594 C C . ALA A 1 72 ? -0.183 4.577 -20.110 1.00 90.44 72 ALA A C 1
ATOM 596 O O . ALA A 1 72 ? -1.205 4.818 -19.457 1.00 90.44 72 ALA A O 1
ATOM 597 N N . VAL A 1 73 ? 0.811 3.839 -19.606 1.00 89.81 73 VAL A N 1
ATOM 598 C CA . VAL A 1 73 ? 0.804 3.338 -18.231 1.00 89.81 73 VAL A CA 1
ATOM 599 C C . VAL A 1 73 ? 0.949 4.510 -17.253 1.00 89.81 73 VAL A C 1
ATOM 601 O O . VAL A 1 73 ? 2.011 5.122 -17.107 1.00 89.81 73 VAL A O 1
ATOM 604 N N . SER A 1 74 ? -0.131 4.800 -16.526 1.00 89.56 74 SER A N 1
ATOM 605 C CA . SER A 1 74 ? -0.180 5.870 -15.529 1.00 89.56 74 SER A CA 1
ATOM 606 C C . SER A 1 74 ? -0.494 5.333 -14.138 1.00 89.56 74 SER A C 1
ATOM 608 O O . SER A 1 74 ? -1.281 4.402 -13.976 1.00 89.56 74 SER A O 1
ATOM 610 N N . PHE A 1 75 ? 0.075 5.977 -13.116 1.00 93.50 75 PHE A N 1
ATOM 611 C CA . PHE A 1 75 ? -0.223 5.641 -11.725 1.00 93.50 75 PHE A CA 1
ATOM 612 C C . PHE A 1 75 ? -1.722 5.758 -11.414 1.00 93.50 75 PHE A C 1
ATOM 614 O O . PHE A 1 75 ? -2.274 4.887 -10.766 1.00 93.50 75 PHE A O 1
ATOM 621 N N . LYS A 1 76 ? -2.421 6.786 -11.917 1.00 93.19 76 LYS A N 1
ATOM 622 C CA . LYS A 1 76 ? -3.839 7.031 -11.580 1.00 93.19 76 LYS A CA 1
ATOM 623 C C . LYS A 1 76 ? -4.789 5.891 -11.965 1.00 93.19 76 LYS A C 1
ATOM 625 O O . LYS A 1 76 ? -5.828 5.751 -11.330 1.00 93.19 76 LYS A O 1
ATOM 630 N N . ASN A 1 77 ? -4.436 5.095 -12.971 1.00 90.06 77 ASN A N 1
ATOM 631 C CA . ASN A 1 77 ? -5.250 3.972 -13.439 1.00 90.06 77 ASN A CA 1
ATOM 632 C C . ASN A 1 77 ? -4.691 2.617 -12.977 1.00 90.06 77 ASN A C 1
ATOM 634 O O . ASN A 1 77 ? -5.111 1.579 -13.481 1.00 90.06 77 ASN A O 1
ATOM 638 N N . SER A 1 78 ? -3.718 2.614 -12.063 1.00 94.19 78 SER A N 1
ATOM 639 C CA . SER A 1 78 ? -3.011 1.405 -11.660 1.00 94.19 78 SER A CA 1
ATOM 640 C C . SER A 1 78 ? -3.623 0.752 -10.408 1.00 94.19 78 SER A C 1
ATOM 642 O O . SER A 1 78 ? -4.245 1.438 -9.585 1.00 94.19 78 SER A O 1
ATOM 644 N N . PRO A 1 79 ? -3.419 -0.565 -10.207 1.00 95.12 79 PRO A N 1
ATOM 645 C CA . PRO A 1 79 ? -3.822 -1.252 -8.978 1.00 95.12 79 PRO A CA 1
ATOM 646 C C . PRO A 1 79 ? -3.206 -0.642 -7.712 1.00 95.12 79 PRO A C 1
ATOM 648 O O . PRO A 1 79 ? -3.826 -0.660 -6.649 1.00 95.12 79 PRO A O 1
ATOM 651 N N . GLU A 1 80 ? -1.998 -0.083 -7.814 1.00 96.50 80 GLU A N 1
ATOM 652 C CA . GLU A 1 80 ? -1.304 0.582 -6.712 1.00 96.50 80 GLU A CA 1
ATOM 653 C C . GLU A 1 80 ? -2.061 1.832 -6.257 1.00 96.50 80 GLU A C 1
ATOM 655 O O . GLU A 1 80 ? -2.277 2.029 -5.061 1.00 96.50 80 GLU A O 1
ATOM 660 N N . TYR A 1 81 ? -2.532 2.652 -7.203 1.00 96.69 81 TYR A N 1
ATOM 661 C CA . TYR A 1 81 ? -3.358 3.810 -6.873 1.00 96.69 81 TYR A CA 1
ATOM 662 C C . TYR A 1 81 ? -4.684 3.400 -6.240 1.00 96.69 81 TYR A C 1
ATOM 664 O O . TYR A 1 81 ? -5.083 4.003 -5.244 1.00 96.69 81 TYR A O 1
ATOM 672 N N . ILE A 1 82 ? -5.340 2.360 -6.767 1.00 96.38 82 ILE A N 1
ATOM 673 C CA . ILE A 1 82 ? -6.588 1.832 -6.199 1.00 96.38 82 ILE A CA 1
ATOM 674 C C . ILE A 1 82 ? -6.368 1.403 -4.745 1.00 96.38 82 ILE A C 1
ATOM 676 O O . ILE A 1 82 ? -7.091 1.871 -3.867 1.00 96.38 82 ILE A O 1
ATOM 680 N N . ALA A 1 83 ? -5.331 0.607 -4.468 1.00 97.25 83 ALA A N 1
ATOM 681 C CA . ALA A 1 83 ? -4.996 0.169 -3.112 1.00 97.25 83 ALA A CA 1
ATOM 682 C C . ALA A 1 83 ? -4.740 1.357 -2.164 1.00 97.25 83 ALA A C 1
ATOM 684 O O . ALA A 1 83 ? -5.252 1.388 -1.044 1.00 97.25 83 ALA A O 1
ATOM 685 N N . GLU A 1 84 ? -4.023 2.384 -2.629 1.00 96.88 84 GLU A N 1
ATOM 686 C CA . GLU A 1 84 ? -3.806 3.615 -1.864 1.00 96.88 84 GLU A CA 1
ATOM 687 C C . GLU A 1 84 ? -5.105 4.372 -1.572 1.00 96.88 84 GLU A C 1
ATOM 689 O O . GLU A 1 84 ? -5.281 4.907 -0.475 1.00 96.88 84 GLU A O 1
ATOM 694 N N . GLN A 1 85 ? -6.009 4.461 -2.549 1.00 97.44 85 GLN A N 1
ATOM 695 C CA . GLN A 1 85 ? -7.297 5.121 -2.358 1.00 97.44 85 GLN A CA 1
ATOM 696 C C . GLN A 1 85 ? -8.199 4.325 -1.422 1.00 97.44 85 GLN A C 1
ATOM 698 O O . GLN A 1 85 ? -8.872 4.930 -0.592 1.00 97.44 85 GLN A O 1
ATOM 703 N N . GLU A 1 86 ? -8.211 2.997 -1.516 1.00 97.12 86 GLU A N 1
ATOM 704 C CA . GLU A 1 86 ? -8.956 2.139 -0.596 1.00 97.12 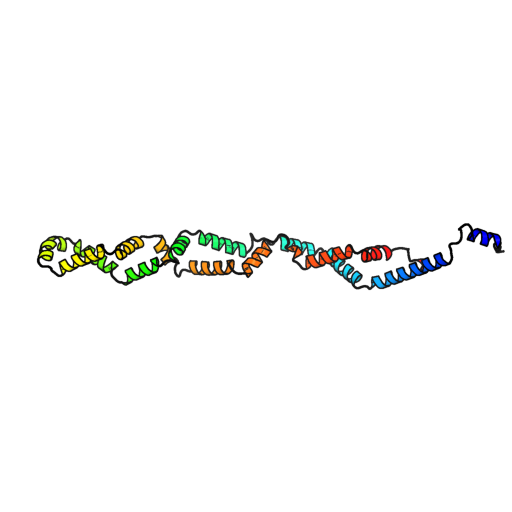86 GLU A CA 1
ATOM 705 C C . GLU A 1 86 ? -8.458 2.296 0.839 1.00 97.12 86 GLU A C 1
ATOM 707 O O . GLU A 1 86 ? -9.266 2.552 1.733 1.00 97.12 86 GLU A O 1
ATOM 712 N N . LEU A 1 87 ? -7.139 2.260 1.052 1.00 98.00 87 LEU A N 1
ATOM 713 C CA . LEU A 1 87 ? -6.550 2.493 2.369 1.00 98.00 87 LEU A CA 1
ATOM 714 C C . LEU A 1 87 ? -6.895 3.895 2.892 1.00 98.00 87 LEU A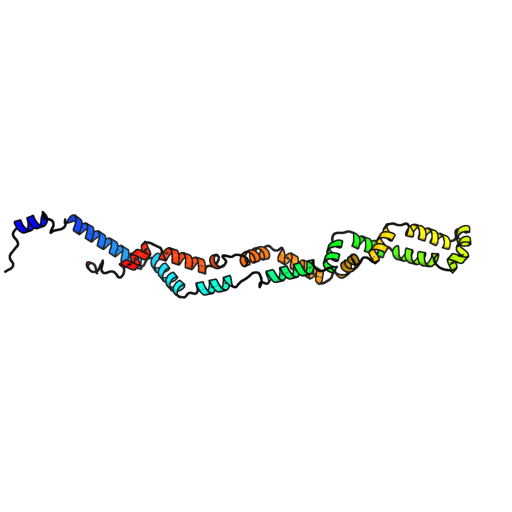 C 1
ATOM 716 O O . LEU A 1 87 ? -7.328 4.046 4.033 1.00 98.00 87 LEU A O 1
ATOM 720 N N . LYS A 1 88 ? -6.783 4.933 2.051 1.00 97.38 88 LYS A N 1
ATOM 721 C CA . LYS A 1 88 ? -7.157 6.312 2.416 1.00 97.38 88 LYS A CA 1
ATOM 722 C C . LYS A 1 88 ? -8.639 6.447 2.754 1.00 97.38 88 LYS A C 1
ATOM 724 O O . LYS A 1 88 ? -8.976 7.192 3.670 1.00 97.38 88 LYS A O 1
ATOM 729 N N . LYS A 1 89 ? -9.529 5.779 2.015 1.00 97.31 89 LYS A N 1
ATOM 730 C CA . LYS A 1 89 ? -10.973 5.766 2.296 1.00 97.31 89 LYS A CA 1
ATOM 731 C C . LYS A 1 89 ? -11.247 5.093 3.635 1.00 97.31 89 LYS A C 1
ATOM 733 O O . LYS A 1 89 ? -11.962 5.666 4.449 1.00 97.31 89 LYS A O 1
ATOM 738 N N . LEU A 1 90 ? -10.615 3.950 3.890 1.00 96.88 90 LEU A N 1
ATOM 739 C CA . LEU A 1 90 ? -10.760 3.215 5.141 1.00 96.88 90 LEU A CA 1
ATOM 740 C C . LEU A 1 90 ? -10.267 4.029 6.345 1.00 96.88 90 LEU A C 1
ATOM 742 O O . LEU A 1 90 ? -10.976 4.166 7.331 1.00 96.88 90 LEU A O 1
ATOM 746 N N . LEU A 1 91 ? -9.111 4.683 6.224 1.00 96.56 91 LEU A N 1
ATOM 747 C CA . LEU A 1 91 ? -8.586 5.590 7.252 1.00 96.56 91 LEU A CA 1
ATOM 748 C C . LEU A 1 91 ? -9.464 6.830 7.484 1.00 96.56 91 LEU A C 1
ATOM 750 O O . LEU A 1 91 ? -9.369 7.471 8.531 1.00 96.56 91 LEU A O 1
ATOM 754 N N . LYS A 1 92 ? -10.296 7.214 6.509 1.00 97.00 92 LYS A N 1
ATOM 755 C CA . LYS A 1 92 ? -11.241 8.328 6.646 1.00 97.00 92 LYS A CA 1
ATOM 756 C C . LYS A 1 92 ? -12.552 7.915 7.304 1.00 97.00 92 LYS A C 1
ATOM 758 O O . LYS A 1 92 ? -13.208 8.810 7.849 1.00 97.00 92 LYS A O 1
ATOM 763 N N . ASP A 1 93 ? -12.896 6.629 7.271 1.00 97.25 93 ASP A N 1
ATOM 764 C CA . ASP A 1 93 ? -14.115 6.105 7.870 1.00 97.25 93 ASP A CA 1
ATOM 765 C C . ASP A 1 93 ? -14.181 6.420 9.371 1.00 97.25 93 ASP A C 1
ATOM 767 O O . ASP A 1 93 ? -13.201 6.305 10.110 1.00 97.25 93 ASP A O 1
ATOM 771 N N . SER A 1 94 ? -15.346 6.888 9.815 1.00 96.69 94 SER A N 1
ATOM 772 C CA . SER A 1 94 ? -15.525 7.375 11.184 1.00 96.69 94 SER A CA 1
ATOM 773 C C . SER A 1 94 ? -15.462 6.256 12.225 1.00 96.69 94 SER A C 1
ATOM 775 O O . SER A 1 94 ? -14.873 6.457 13.288 1.00 96.69 94 SER A O 1
ATOM 777 N N . ALA A 1 95 ? -16.010 5.077 11.915 1.00 96.44 95 ALA A N 1
ATOM 778 C CA . ALA A 1 95 ? -15.965 3.933 12.812 1.00 96.44 95 ALA A CA 1
ATOM 779 C C . ALA A 1 95 ? -14.539 3.371 12.870 1.00 96.44 95 ALA A C 1
ATOM 781 O O . ALA A 1 95 ? -14.025 3.104 13.953 1.00 96.44 95 ALA A O 1
ATOM 782 N N . PHE A 1 96 ? -13.844 3.305 11.732 1.00 97.38 96 PHE A N 1
ATOM 783 C CA . PHE A 1 96 ? -12.450 2.867 11.692 1.00 97.38 96 PHE A CA 1
ATOM 784 C C . PHE A 1 96 ? -11.500 3.817 12.435 1.00 97.38 96 PHE A C 1
ATOM 786 O O . PHE A 1 96 ? -10.621 3.374 13.171 1.00 97.38 96 PHE A O 1
ATOM 793 N N . LYS A 1 97 ? -11.706 5.136 12.349 1.00 97.19 97 LYS A N 1
ATOM 794 C CA . LYS A 1 97 ? -10.984 6.102 13.200 1.00 97.19 97 LYS A CA 1
ATOM 795 C C . LYS A 1 97 ? -11.220 5.852 14.686 1.00 97.19 97 LYS A C 1
ATOM 797 O O . LYS A 1 97 ? -10.284 5.935 15.478 1.00 97.19 97 LYS A O 1
ATOM 802 N N . ASN A 1 98 ? -12.460 5.553 15.062 1.00 96.56 98 ASN A N 1
ATOM 803 C CA . ASN A 1 98 ? -12.807 5.227 16.439 1.00 96.56 98 ASN A CA 1
ATOM 804 C C . ASN A 1 98 ? -12.134 3.935 16.914 1.00 96.56 98 ASN A C 1
ATOM 806 O O . ASN A 1 98 ? -11.654 3.891 18.043 1.00 96.56 98 ASN A O 1
ATOM 810 N N . TYR A 1 99 ? -12.027 2.930 16.043 1.00 97.31 99 TYR A N 1
ATOM 811 C CA . TYR A 1 99 ? -11.224 1.741 16.306 1.00 97.31 99 TYR A CA 1
ATOM 812 C C . TYR A 1 99 ? -9.757 2.106 16.573 1.00 97.31 99 TYR A C 1
ATOM 814 O O . TYR A 1 99 ? -9.228 1.798 17.641 1.00 97.31 99 TYR A O 1
ATOM 822 N N . LEU A 1 100 ? -9.121 2.849 15.659 1.00 95.94 100 LEU A N 1
ATOM 823 C CA . LEU A 1 100 ? -7.714 3.249 15.793 1.00 95.94 100 LEU A CA 1
ATOM 824 C C . LEU A 1 100 ? -7.443 4.076 17.062 1.00 95.94 100 LEU A C 1
ATOM 826 O O . LEU A 1 100 ? -6.359 3.973 17.633 1.00 95.94 100 LEU A O 1
ATOM 830 N N . LYS A 1 101 ? -8.424 4.863 17.530 1.00 95.94 101 LYS A N 1
ATOM 831 C CA . LYS A 1 101 ? -8.346 5.627 18.788 1.00 95.94 101 LYS A CA 1
ATOM 832 C C . LYS A 1 101 ? -8.112 4.724 20.004 1.00 95.94 101 LYS A C 1
ATOM 834 O O . LYS A 1 101 ? -7.401 5.136 20.916 1.00 95.94 101 LYS A O 1
ATOM 839 N N . TYR A 1 102 ? -8.712 3.532 20.032 1.00 96.62 102 TYR A N 1
ATOM 840 C CA . TYR A 1 102 ? -8.637 2.620 21.178 1.00 96.62 102 TYR A CA 1
ATOM 841 C C . TYR A 1 102 ? -7.687 1.436 20.989 1.00 96.62 102 TYR A C 1
ATOM 843 O O . TYR A 1 102 ? -7.235 0.897 21.997 1.00 96.62 102 TYR A O 1
ATOM 851 N N . ALA A 1 103 ? -7.324 1.090 19.749 1.00 94.88 103 ALA A N 1
ATOM 852 C CA . ALA A 1 103 ? -6.474 -0.059 19.421 1.00 94.88 103 ALA A CA 1
ATOM 853 C C . ALA A 1 103 ? -5.122 -0.081 20.160 1.00 94.88 103 ALA A C 1
ATOM 855 O O . ALA A 1 103 ? -4.633 -1.149 20.506 1.00 94.88 103 ALA A O 1
ATOM 856 N N . ASN A 1 104 ? -4.545 1.089 20.456 1.00 93.06 104 ASN A N 1
ATOM 857 C CA . ASN A 1 104 ? -3.269 1.214 21.176 1.00 93.06 104 ASN A CA 1
ATOM 858 C C . ASN A 1 104 ? -3.439 1.659 22.641 1.00 93.06 104 ASN A C 1
ATOM 860 O O . ASN A 1 104 ? -2.549 2.290 23.207 1.00 93.06 104 ASN A O 1
ATOM 864 N N . THR A 1 105 ? -4.601 1.408 23.249 1.00 96.69 105 THR A N 1
ATOM 865 C CA . THR A 1 105 ? -4.907 1.835 24.624 1.00 96.69 105 THR A CA 1
ATOM 866 C C . THR A 1 105 ? -5.344 0.660 25.487 1.00 96.69 105 THR A C 1
ATOM 868 O O . THR A 1 105 ? -5.861 -0.335 24.992 1.00 96.69 105 THR A O 1
ATOM 871 N N . GLU A 1 106 ? -5.244 0.807 26.807 1.00 96.69 106 GLU A N 1
ATOM 872 C CA . GLU A 1 106 ? -5.743 -0.200 27.752 1.00 96.69 106 GLU A CA 1
ATOM 873 C C . GLU A 1 106 ? -7.265 -0.125 27.979 1.00 96.69 106 GLU A C 1
ATOM 875 O O . GLU A 1 106 ? -7.818 -0.919 28.737 1.00 96.69 106 GLU A O 1
ATOM 880 N N . ILE A 1 107 ? -7.967 0.827 27.351 1.00 97.19 107 ILE A N 1
ATOM 881 C CA . ILE A 1 107 ? -9.387 1.105 27.617 1.00 97.19 107 ILE A CA 1
ATOM 882 C C . ILE A 1 107 ? -10.294 -0.093 27.285 1.00 97.19 107 ILE A C 1
ATOM 884 O O . ILE A 1 107 ? -11.127 -0.422 28.135 1.00 97.19 107 ILE A O 1
ATOM 888 N N . PRO A 1 108 ? -10.155 -0.782 26.132 1.00 97.19 108 PRO A N 1
ATOM 889 C CA . PRO A 1 108 ? -10.953 -1.975 25.850 1.00 97.19 108 PRO A CA 1
ATOM 890 C C . PRO A 1 108 ? -10.719 -3.108 26.854 1.00 97.19 108 PRO A C 1
ATOM 892 O O . PRO A 1 108 ? -11.676 -3.710 27.341 1.00 97.19 108 PRO A O 1
ATOM 895 N N . AS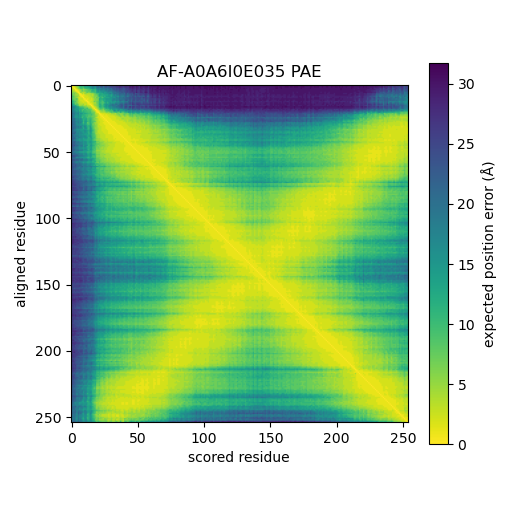N A 1 109 ? -9.457 -3.347 27.226 1.00 96.81 109 ASN A N 1
ATOM 896 C CA . ASN A 1 109 ? -9.087 -4.364 28.213 1.00 96.81 109 ASN A CA 1
ATOM 897 C C . ASN A 1 109 ? -9.650 -4.028 29.598 1.00 96.81 109 ASN A C 1
ATOM 899 O O . ASN A 1 109 ? -10.245 -4.885 30.245 1.00 96.81 109 ASN A O 1
ATOM 903 N N . PHE A 1 110 ? -9.530 -2.769 30.030 1.00 97.75 110 PHE A N 1
ATOM 904 C CA . PHE A 1 110 ? -10.149 -2.259 31.253 1.00 97.75 110 PHE A CA 1
ATOM 905 C C . PHE A 1 110 ? -11.668 -2.474 31.249 1.00 97.75 110 PHE A C 1
ATOM 907 O O . PHE A 1 110 ? -12.221 -2.989 32.220 1.00 97.75 110 PHE A O 1
ATOM 914 N N . PHE A 1 111 ? -12.341 -2.107 30.156 1.00 97.69 111 PHE A N 1
ATOM 915 C CA . PHE A 1 111 ? -13.789 -2.244 30.032 1.00 97.69 111 PHE A CA 1
ATOM 916 C C . PHE A 1 111 ? -14.226 -3.708 30.155 1.00 97.69 111 PHE A C 1
ATOM 918 O O . PHE A 1 111 ? -15.114 -4.020 30.949 1.00 97.69 111 PHE A O 1
ATOM 925 N N . ASN A 1 112 ? -13.555 -4.613 29.436 1.00 96.31 112 ASN A N 1
ATOM 926 C CA . ASN A 1 112 ? -13.819 -6.047 29.516 1.00 96.31 112 ASN A CA 1
ATOM 927 C C . ASN A 1 112 ? -13.516 -6.617 30.906 1.00 96.31 112 ASN A C 1
ATOM 929 O O . ASN A 1 112 ? -14.304 -7.412 31.407 1.00 96.31 112 ASN A O 1
ATOM 933 N N . LYS A 1 113 ? -12.439 -6.173 31.565 1.00 97.38 113 LYS A N 1
ATOM 934 C CA . LYS A 1 113 ? -12.084 -6.607 32.923 1.00 97.38 113 LYS A CA 1
ATOM 935 C C . LYS A 1 113 ? -13.168 -6.250 33.942 1.00 97.38 113 LYS A C 1
ATOM 937 O O . LYS A 1 113 ? -13.556 -7.106 34.731 1.00 97.38 113 LYS A O 1
ATOM 942 N N . ILE A 1 114 ? -13.676 -5.015 33.925 1.00 96.88 114 ILE A N 1
ATOM 943 C CA . ILE A 1 114 ? -14.755 -4.609 34.841 1.00 96.88 114 ILE A CA 1
ATOM 944 C C . ILE A 1 114 ? -16.042 -5.372 34.526 1.00 96.88 114 ILE A C 1
ATOM 946 O O . ILE A 1 114 ? -16.677 -5.883 35.445 1.00 96.88 114 ILE A O 1
ATOM 950 N N . LYS A 1 115 ? -16.383 -5.536 33.244 1.00 94.81 115 LYS A N 1
ATOM 951 C CA . LYS A 1 115 ? -17.550 -6.321 32.824 1.00 94.81 115 LYS A CA 1
ATOM 952 C C . LYS A 1 115 ? -17.473 -7.786 33.276 1.00 94.81 115 LYS A C 1
ATOM 954 O O . LYS A 1 115 ? -18.456 -8.342 33.730 1.00 94.81 115 LYS A O 1
ATOM 959 N N . GLN A 1 116 ? -16.306 -8.418 33.171 1.00 96.38 116 GLN A N 1
ATOM 960 C CA . GLN A 1 116 ? -16.106 -9.817 33.572 1.00 96.38 116 GLN A CA 1
ATOM 961 C C . GLN A 1 116 ? -16.012 -10.003 35.089 1.00 96.38 116 GLN A C 1
ATOM 963 O O . GLN A 1 116 ? -16.198 -11.113 35.576 1.00 96.38 116 GLN A O 1
ATOM 968 N N . SER A 1 117 ? -15.710 -8.941 35.840 1.00 96.25 117 SER A N 1
ATOM 969 C CA . SER A 1 117 ? -15.563 -9.020 37.296 1.00 96.25 117 SER A CA 1
ATOM 970 C C . SER A 1 117 ? -16.882 -9.210 38.049 1.00 96.25 117 SER A C 1
ATOM 972 O O . SER A 1 117 ? -16.845 -9.518 39.236 1.00 96.25 117 SER A O 1
ATOM 974 N N . GLY A 1 118 ? -18.033 -8.974 37.409 1.00 95.44 1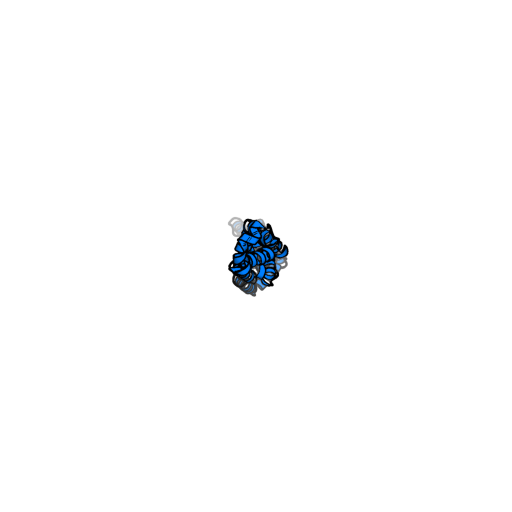18 GLY A N 1
ATOM 975 C CA . GLY A 1 118 ? -19.341 -9.008 38.070 1.00 95.44 118 GLY A CA 1
ATOM 976 C C . GLY A 1 118 ? -19.665 -7.754 38.895 1.00 95.44 118 GLY A C 1
ATOM 977 O O . GLY A 1 118 ? -20.785 -7.605 39.376 1.00 95.44 118 GLY A O 1
ATOM 978 N N . LEU A 1 119 ? -18.711 -6.826 39.065 1.00 95.50 119 LEU A N 1
ATOM 979 C CA . LEU A 1 119 ? -18.895 -5.621 39.886 1.00 95.50 119 LEU A CA 1
ATOM 980 C C . LEU A 1 119 ? -19.938 -4.660 39.301 1.00 95.50 119 LEU A C 1
ATOM 982 O O . LEU A 1 119 ? -20.599 -3.932 40.041 1.00 95.50 119 LEU A O 1
ATOM 986 N N . ALA A 1 120 ? -20.056 -4.609 37.971 1.00 95.50 120 ALA A N 1
ATOM 987 C CA . ALA A 1 120 ? -21.030 -3.751 37.309 1.00 95.50 120 ALA A CA 1
ATOM 988 C C . ALA A 1 120 ? -22.454 -4.283 37.512 1.00 95.50 120 ALA A C 1
ATOM 990 O O . ALA A 1 120 ? -23.356 -3.505 37.821 1.00 95.50 120 ALA A O 1
ATOM 991 N N . GLU A 1 121 ? -22.629 -5.598 37.384 1.00 96.44 121 GLU A N 1
ATOM 992 C CA . GLU A 1 121 ? -23.870 -6.314 37.658 1.00 96.44 121 GLU A CA 1
ATOM 993 C C . GLU A 1 121 ? -24.264 -6.147 39.134 1.00 96.44 121 GLU A C 1
ATOM 995 O O . GLU A 1 121 ? -25.352 -5.635 39.411 1.00 96.44 121 GLU A O 1
ATOM 1000 N N . GLU A 1 122 ? -23.340 -6.421 40.067 1.00 97.44 122 GLU A N 1
ATOM 1001 C CA . GLU A 1 122 ? -23.529 -6.228 41.516 1.00 97.44 122 GLU A CA 1
ATOM 1002 C C . GLU A 1 122 ? -23.995 -4.795 41.823 1.00 97.44 122 GLU A C 1
ATOM 1004 O O . GLU A 1 122 ? -24.981 -4.580 42.530 1.00 97.44 122 GLU A O 1
ATOM 1009 N N . PHE A 1 123 ? -23.338 -3.787 41.237 1.00 97.69 123 PHE A N 1
ATOM 1010 C CA . PHE A 1 123 ? -23.736 -2.392 41.409 1.00 97.69 123 PHE A CA 1
ATOM 1011 C C . PHE A 1 123 ? -25.168 -2.127 40.927 1.00 97.69 123 PHE A C 1
ATOM 1013 O O . PHE A 1 123 ? -25.920 -1.421 41.603 1.00 97.69 123 PHE A O 1
ATOM 1020 N N . THR A 1 124 ? -25.561 -2.659 39.764 1.00 96.56 124 THR A N 1
ATOM 1021 C CA . THR A 1 124 ? -26.915 -2.454 39.227 1.00 96.56 124 THR A CA 1
ATOM 1022 C C . THR A 1 124 ? -27.991 -3.132 40.070 1.00 96.56 124 THR A C 1
ATOM 1024 O O . THR A 1 124 ? -29.029 -2.517 40.332 1.00 96.56 124 THR A O 1
ATOM 1027 N N . GLU A 1 125 ? -27.724 -4.341 40.562 1.00 97.69 125 GLU A N 1
ATOM 1028 C CA . GLU A 1 125 ? -28.621 -5.080 41.449 1.00 97.69 125 GLU A CA 1
ATOM 1029 C C . GLU A 1 125 ? -28.796 -4.347 42.778 1.00 97.69 125 GLU A C 1
ATOM 1031 O O . GLU A 1 125 ? -29.922 -4.030 43.168 1.00 97.69 125 GLU A O 1
ATOM 1036 N N . LEU A 1 126 ? -27.692 -3.970 43.430 1.00 98.12 126 LEU A N 1
ATOM 1037 C CA . LEU A 1 126 ? -27.720 -3.228 44.688 1.00 98.12 126 LEU A CA 1
ATOM 1038 C C . LEU A 1 126 ? -28.403 -1.866 44.535 1.00 98.12 126 LEU A C 1
ATOM 1040 O O . LEU A 1 126 ? -29.202 -1.474 45.385 1.00 98.12 126 LEU A O 1
ATOM 1044 N N . LYS A 1 127 ? -28.168 -1.161 43.421 1.00 97.56 127 LYS A N 1
ATOM 1045 C CA . LYS A 1 127 ? -28.867 0.092 43.114 1.00 97.56 127 LYS A CA 1
ATOM 1046 C C . LYS A 1 127 ? -30.375 -0.119 43.019 1.00 97.56 127 LYS A C 1
ATOM 1048 O O . LYS A 1 127 ? -31.130 0.710 43.530 1.00 97.56 127 LYS A O 1
ATOM 1053 N N . SER A 1 128 ? -30.815 -1.192 42.360 1.00 97.81 128 SER A N 1
ATOM 1054 C CA . SER A 1 128 ? -32.237 -1.521 42.227 1.00 97.81 128 SER A CA 1
ATOM 1055 C C . SER A 1 128 ? -32.865 -1.860 43.584 1.00 97.81 128 SER A C 1
ATOM 1057 O O . SER A 1 128 ? -33.912 -1.308 43.920 1.00 97.81 128 SER A O 1
ATOM 1059 N N . PHE A 1 129 ? -32.165 -2.648 44.408 1.00 97.62 129 PHE A N 1
ATOM 1060 C CA . PHE A 1 129 ? -32.576 -3.018 45.759 1.00 97.62 129 PHE A CA 1
ATOM 1061 C C . PHE A 1 129 ? -32.728 -1.790 46.664 1.00 97.62 129 PHE A C 1
ATOM 1063 O O . PHE A 1 129 ? -33.811 -1.549 47.194 1.00 97.62 129 PHE A O 1
ATOM 1070 N N . VAL A 1 130 ? -31.691 -0.950 46.768 1.00 96.88 130 VAL A N 1
ATOM 1071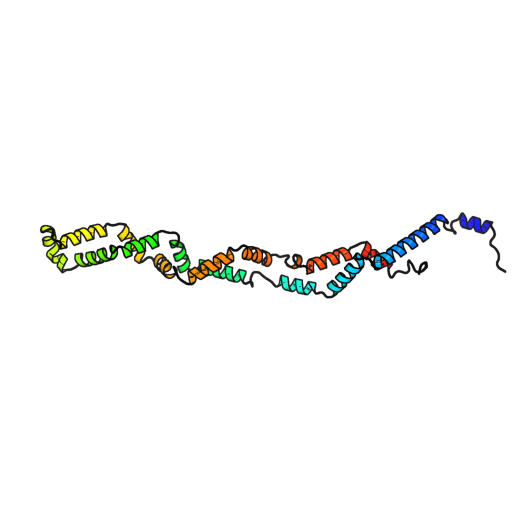 C CA . VAL A 1 130 ? -31.710 0.274 47.596 1.00 96.88 130 VAL A CA 1
ATOM 1072 C C . VAL A 1 130 ? -32.752 1.283 47.088 1.00 96.88 130 VAL A C 1
ATOM 1074 O O . VAL A 1 130 ? -33.292 2.088 47.849 1.00 96.88 130 VAL A O 1
ATOM 1077 N N . SER A 1 131 ? -33.077 1.239 45.793 1.00 96.81 131 SER A N 1
ATOM 1078 C CA . SER A 1 131 ? -34.107 2.091 45.193 1.00 96.81 131 SER A CA 1
ATOM 1079 C C . SER A 1 131 ? -35.535 1.566 45.377 1.00 96.81 131 SER A C 1
ATOM 1081 O O . SER A 1 131 ? -36.468 2.341 45.134 1.00 96.81 131 SER A O 1
ATOM 1083 N N . SER A 1 132 ? -35.712 0.309 45.795 1.00 97.44 132 SER A N 1
ATOM 1084 C CA . SER A 1 132 ? -37.020 -0.344 45.906 1.00 97.44 132 SER A CA 1
ATOM 1085 C C . SER A 1 132 ? -37.906 0.301 46.988 1.00 97.44 132 SER A C 1
ATOM 1087 O O . SER A 1 132 ? -37.389 0.765 48.011 1.00 97.44 132 SER A O 1
ATOM 1089 N N . PRO A 1 133 ? -39.238 0.364 46.787 1.00 97.00 133 PRO A N 1
ATOM 1090 C CA . PRO A 1 133 ? -40.162 0.889 47.794 1.00 97.00 133 PRO A CA 1
ATOM 1091 C C . PRO A 1 133 ? -40.104 0.121 49.118 1.00 97.00 133 PRO A C 1
ATOM 1093 O O . PRO A 1 133 ? -40.115 0.750 50.175 1.00 97.00 133 PRO A O 1
ATOM 1096 N N . ASP A 1 134 ? -39.983 -1.208 49.050 1.00 95.31 134 ASP A N 1
ATOM 1097 C CA . ASP A 1 134 ? -39.961 -2.090 50.220 1.00 95.31 134 ASP A CA 1
ATOM 1098 C C . ASP A 1 134 ? -38.757 -1.789 51.116 1.00 95.31 134 ASP A C 1
ATOM 1100 O O . ASP A 1 134 ? -38.924 -1.477 52.294 1.00 95.31 134 ASP A O 1
ATOM 1104 N N . TYR A 1 135 ? -37.547 -1.741 50.542 1.00 96.56 135 TYR A N 1
ATOM 1105 C CA . TYR A 1 135 ? -36.352 -1.379 51.305 1.00 96.56 135 TYR A CA 1
ATOM 1106 C C . TYR A 1 135 ? -36.445 0.042 51.873 1.00 96.56 135 TYR A C 1
ATOM 1108 O O . TYR A 1 135 ? -36.094 0.288 53.026 1.00 96.56 135 TYR A O 1
ATOM 1116 N N . LYS A 1 136 ? -36.944 1.001 51.082 1.00 96.50 136 LYS A N 1
ATOM 1117 C CA . LYS A 1 136 ? -37.064 2.404 51.509 1.00 96.50 136 LYS A CA 1
ATOM 1118 C C . LYS A 1 136 ? -38.006 2.587 52.694 1.00 96.50 136 LYS A C 1
ATOM 1120 O O . LYS A 1 136 ? -37.727 3.444 53.533 1.00 96.50 136 LYS A O 1
ATOM 1125 N N . LYS A 1 137 ? -39.093 1.813 52.760 1.00 96.75 137 LYS A N 1
ATOM 1126 C CA . LYS A 1 137 ? -40.072 1.865 53.853 1.00 96.75 137 LYS A CA 1
ATOM 1127 C C . LYS A 1 137 ? -39.431 1.491 55.191 1.00 96.75 137 LYS A C 1
ATOM 1129 O O . LYS A 1 137 ? -39.595 2.225 56.164 1.00 96.75 137 LYS A O 1
ATOM 1134 N N . ASP A 1 138 ? -38.641 0.420 55.203 1.00 95.81 138 ASP A N 1
ATOM 1135 C CA . ASP A 1 138 ? -38.082 -0.163 56.429 1.00 95.81 138 ASP A CA 1
ATOM 1136 C C . ASP A 1 138 ? -36.589 0.166 56.644 1.00 95.81 138 ASP A C 1
ATOM 1138 O O . ASP A 1 138 ? -35.968 -0.278 57.612 1.00 95.81 138 ASP A O 1
ATOM 1142 N N . ARG A 1 139 ? -35.999 1.026 55.799 1.00 96.12 139 ARG A N 1
ATOM 1143 C CA . ARG A 1 139 ? -34.570 1.401 55.818 1.00 96.12 139 ARG A CA 1
ATOM 1144 C C . ARG A 1 139 ? -34.048 1.794 57.200 1.00 96.12 139 ARG A C 1
ATOM 1146 O O . ARG A 1 139 ? -32.946 1.410 57.585 1.00 96.12 139 ARG A O 1
ATOM 1153 N N . ASN A 1 140 ? -34.802 2.607 57.942 1.00 95.94 140 ASN A N 1
ATOM 1154 C CA . ASN A 1 140 ? -34.363 3.080 59.258 1.00 95.94 140 ASN A CA 1
ATOM 1155 C C . ASN A 1 140 ? -34.272 1.938 60.277 1.00 95.94 140 ASN A C 1
ATOM 1157 O O . ASN A 1 140 ? -33.392 1.973 61.137 1.00 95.94 140 ASN A O 1
ATOM 1161 N N . THR A 1 141 ? -35.151 0.942 60.173 1.00 95.69 141 THR A N 1
ATOM 1162 C CA . THR A 1 141 ? -35.125 -0.274 60.993 1.00 95.69 141 THR A CA 1
ATOM 1163 C C . THR A 1 141 ? -33.898 -1.103 60.634 1.00 95.69 141 THR A C 1
ATOM 1165 O O . THR A 1 141 ? -33.042 -1.321 61.490 1.00 95.69 141 THR A O 1
ATOM 1168 N N . HIS A 1 142 ? -33.716 -1.400 59.342 1.00 95.38 142 HIS A N 1
ATOM 1169 C CA . HIS A 1 142 ? -32.548 -2.119 58.830 1.00 95.38 142 HIS A CA 1
ATOM 1170 C C . HIS A 1 142 ? -31.216 -1.490 59.258 1.00 95.38 142 HIS A C 1
ATOM 1172 O O . HIS A 1 142 ? -30.287 -2.211 59.632 1.00 95.38 142 HIS A O 1
ATOM 1178 N N . LYS A 1 143 ? -31.132 -0.152 59.235 1.00 95.62 143 LYS A N 1
ATOM 1179 C CA . LYS A 1 143 ? -29.958 0.620 59.664 1.00 95.62 143 LYS A CA 1
ATOM 1180 C C . LYS A 1 143 ? -29.686 0.512 61.161 1.00 95.62 143 LYS A C 1
ATOM 1182 O O . LYS A 1 143 ? -28.530 0.373 61.550 1.00 95.62 143 LYS A O 1
ATOM 1187 N N . LYS A 1 144 ? -30.720 0.611 62.003 1.00 96.06 144 LYS A N 1
ATOM 1188 C CA . LYS A 1 144 ? -30.575 0.491 63.464 1.00 96.06 144 LYS A CA 1
ATOM 1189 C C . LYS A 1 144 ? -30.131 -0.912 63.871 1.00 96.06 144 LYS A C 1
ATOM 1191 O O . LYS A 1 144 ? -29.304 -1.045 64.763 1.00 96.06 144 LYS A O 1
ATOM 1196 N N . GLU A 1 145 ? -30.664 -1.927 63.200 1.00 95.12 145 GLU A N 1
ATOM 1197 C CA . GLU A 1 145 ? -30.392 -3.342 63.479 1.00 95.12 145 GLU A CA 1
ATOM 1198 C C . GLU A 1 145 ? -29.102 -3.852 62.825 1.00 95.12 145 GLU A C 1
ATOM 1200 O O . GLU A 1 145 ? -28.691 -4.981 63.075 1.00 95.12 145 GLU A O 1
ATOM 1205 N N . ASN A 1 146 ? -28.455 -3.035 61.986 1.00 94.38 146 ASN A N 1
ATOM 1206 C CA . ASN A 1 146 ? -27.287 -3.425 61.196 1.00 94.38 146 ASN A CA 1
ATOM 1207 C C . ASN A 1 146 ? -27.515 -4.717 60.377 1.00 94.38 146 ASN A C 1
ATOM 1209 O O . ASN A 1 146 ? -26.615 -5.542 60.216 1.00 94.38 146 ASN A O 1
ATOM 1213 N N . SER A 1 147 ? -28.743 -4.882 59.882 1.00 96.31 147 SER A N 1
ATOM 1214 C CA . SER A 1 147 ? -29.216 -6.070 59.161 1.00 96.31 147 SER A CA 1
ATOM 1215 C C . SER A 1 147 ? -28.422 -6.363 57.871 1.00 96.31 147 SER A C 1
ATOM 1217 O O . SER A 1 147 ? -27.785 -5.455 57.319 1.00 96.31 147 SER A O 1
ATOM 1219 N N . PRO A 1 148 ? -28.485 -7.597 57.328 1.00 97.00 148 PRO A N 1
ATOM 1220 C CA . PRO A 1 148 ? -27.902 -7.927 56.024 1.00 97.00 148 PRO A CA 1
ATOM 1221 C C . PRO A 1 148 ? -28.369 -7.001 54.888 1.00 97.00 148 PRO A C 1
ATOM 1223 O O . PRO A 1 148 ? -27.598 -6.681 53.985 1.00 97.00 148 PRO A O 1
ATOM 1226 N N . GLU A 1 149 ? -29.611 -6.521 54.938 1.00 96.38 149 GLU A N 1
ATOM 1227 C CA . GLU A 1 149 ? -30.173 -5.560 53.987 1.00 96.38 149 GLU A CA 1
ATOM 1228 C C . GLU A 1 149 ? -29.464 -4.204 54.066 1.00 96.38 149 GLU A C 1
ATOM 1230 O O . GLU A 1 149 ? -29.165 -3.602 53.036 1.00 96.38 149 GLU A O 1
ATOM 1235 N N . TYR A 1 150 ? -29.124 -3.743 55.271 1.00 97.19 150 TYR A N 1
ATOM 1236 C CA . TYR A 1 150 ? -28.349 -2.514 55.443 1.00 97.19 150 TYR A CA 1
ATOM 1237 C C . TYR A 1 150 ? -26.893 -2.672 54.980 1.00 97.19 150 TYR A C 1
ATOM 1239 O O . TYR A 1 150 ? -26.334 -1.743 54.395 1.00 97.19 150 TYR A O 1
ATOM 1247 N N . GLN A 1 151 ? -26.289 -3.859 55.138 1.00 97.69 151 GLN A N 1
ATOM 1248 C CA . GLN A 1 151 ? -24.959 -4.144 54.573 1.00 97.69 151 GLN A CA 1
ATOM 1249 C C . GLN A 1 151 ? -24.942 -4.009 53.042 1.00 97.69 151 GLN A C 1
ATOM 1251 O O . GLN A 1 151 ? -23.973 -3.498 52.476 1.00 97.69 151 GLN A O 1
ATOM 1256 N N . LYS A 1 152 ? -26.035 -4.382 52.360 1.00 97.56 152 LYS A N 1
ATOM 1257 C CA . LYS A 1 152 ? -26.197 -4.162 50.912 1.00 97.56 152 LYS A CA 1
ATOM 1258 C C . LYS A 1 152 ? -26.194 -2.672 50.548 1.00 97.56 152 LYS A C 1
ATOM 1260 O O . LYS A 1 152 ? -25.618 -2.303 49.526 1.00 97.56 152 LYS A O 1
ATOM 1265 N N . GLU A 1 153 ? -26.781 -1.802 51.374 1.00 97.31 153 GLU A N 1
ATOM 1266 C CA . GLU A 1 153 ? -26.720 -0.345 51.169 1.00 97.31 153 GLU A CA 1
ATOM 1267 C C . GLU A 1 153 ? -25.302 0.213 51.368 1.00 97.31 153 GLU A C 1
ATOM 1269 O O . GLU A 1 153 ? -24.853 1.034 50.566 1.00 97.31 153 GLU A O 1
ATOM 1274 N N . ILE A 1 154 ? -24.567 -0.249 52.386 1.00 97.50 154 ILE A N 1
ATOM 1275 C CA . ILE A 1 154 ? -23.159 0.137 52.586 1.00 97.50 154 ILE A CA 1
ATOM 1276 C C . ILE A 1 154 ? -22.335 -0.248 51.353 1.00 97.50 154 ILE A C 1
ATOM 1278 O O . ILE A 1 154 ? -21.675 0.605 50.756 1.00 97.50 154 ILE A O 1
ATOM 1282 N N . ARG A 1 155 ? -22.453 -1.504 50.908 1.00 97.50 155 ARG A N 1
ATOM 1283 C CA . ARG A 1 155 ? -21.777 -2.012 49.709 1.00 97.50 155 ARG A CA 1
ATOM 1284 C C . ARG A 1 155 ? -22.146 -1.219 48.454 1.00 97.50 155 ARG A C 1
ATOM 1286 O O . ARG A 1 155 ? -21.271 -0.875 47.660 1.00 97.50 155 ARG A O 1
ATOM 1293 N N . PHE A 1 156 ? -23.422 -0.865 48.285 1.00 98.00 156 PHE A N 1
ATOM 1294 C CA . PHE A 1 156 ? -23.861 0.014 47.200 1.00 98.00 156 PHE A CA 1
ATOM 1295 C C . PHE A 1 156 ? -23.124 1.357 47.232 1.00 98.00 156 PHE A C 1
ATOM 1297 O O . PHE A 1 156 ? -22.635 1.810 46.197 1.00 98.00 156 PHE A O 1
ATOM 1304 N N . HIS A 1 157 ? -23.010 1.990 48.401 1.00 96.56 157 HIS A N 1
ATOM 1305 C CA . HIS A 1 157 ? -22.315 3.268 48.540 1.00 96.56 157 HIS A CA 1
ATOM 1306 C C . HIS A 1 157 ? -20.810 3.164 48.260 1.00 96.56 157 HIS A C 1
ATOM 1308 O O . HIS A 1 157 ? -20.265 4.041 47.578 1.00 96.56 157 HIS A O 1
ATOM 1314 N N . GLU A 1 158 ? -20.159 2.083 48.692 1.00 97.00 158 GLU A N 1
ATOM 1315 C CA . GLU A 1 158 ? -18.765 1.775 48.348 1.00 97.00 158 GLU A CA 1
ATOM 1316 C C . GLU A 1 158 ? -18.575 1.671 46.828 1.00 97.00 158 GLU A C 1
ATOM 1318 O O . GLU A 1 158 ? -17.759 2.393 46.245 1.00 97.00 158 GLU A O 1
ATOM 1323 N N . LEU A 1 159 ? -19.384 0.843 46.157 1.00 97.12 159 LEU A N 1
ATOM 1324 C CA . LEU A 1 159 ? -19.326 0.668 44.703 1.00 97.12 159 LEU A CA 1
ATOM 1325 C C . LEU A 1 159 ? -19.708 1.949 43.949 1.00 97.12 159 LEU A C 1
ATOM 1327 O O . LEU A 1 159 ? -19.095 2.275 42.934 1.00 97.12 159 LEU A O 1
ATOM 1331 N N . SER A 1 160 ? -20.660 2.731 44.465 1.00 94.94 160 SER A N 1
ATOM 1332 C CA . SER A 1 160 ? -21.043 4.029 43.889 1.00 94.94 160 SER A CA 1
ATOM 1333 C C . SER A 1 160 ? -19.919 5.060 43.950 1.00 94.94 160 SER A C 1
ATOM 1335 O O . SER A 1 160 ? -19.870 5.973 43.124 1.00 94.94 160 SER A O 1
ATOM 1337 N N . SER A 1 161 ? -19.005 4.910 44.911 1.00 95.88 161 SER A N 1
ATOM 1338 C CA . SER A 1 161 ? -17.850 5.784 45.092 1.00 95.88 161 SER A CA 1
ATOM 1339 C C . SER A 1 161 ? -16.643 5.333 44.267 1.00 95.88 161 SER A C 1
ATOM 1341 O O . SER A 1 161 ? -15.795 6.171 43.951 1.00 95.88 161 SER A O 1
ATOM 1343 N N . ASN A 1 162 ? -16.607 4.067 43.841 1.00 96.06 162 ASN A N 1
ATOM 1344 C CA . ASN A 1 162 ? -15.529 3.469 43.059 1.00 96.06 162 ASN A CA 1
ATOM 1345 C C . ASN A 1 162 ? -15.335 4.172 41.697 1.00 96.06 162 ASN A C 1
ATOM 1347 O O . ASN A 1 162 ? -16.238 4.245 40.858 1.00 96.06 162 ASN A O 1
ATOM 1351 N N . ASN A 1 163 ? -14.127 4.691 41.466 1.00 96.88 163 ASN A N 1
ATOM 1352 C CA . ASN A 1 163 ? -13.788 5.438 40.253 1.00 96.88 163 ASN A CA 1
ATOM 1353 C C . ASN A 1 163 ? -13.762 4.571 38.988 1.00 96.88 163 ASN A C 1
ATOM 1355 O O . ASN A 1 163 ? -14.141 5.059 37.920 1.00 96.88 163 ASN A O 1
ATOM 1359 N N . ASP A 1 164 ? -13.378 3.301 39.098 1.00 96.06 164 ASP A N 1
ATOM 1360 C CA . ASP A 1 164 ? -13.341 2.379 37.965 1.00 96.06 164 ASP A CA 1
ATOM 1361 C C . ASP A 1 164 ? -14.753 2.045 37.494 1.00 96.06 164 ASP A C 1
ATOM 1363 O O . ASP A 1 164 ? -15.032 2.115 36.297 1.00 96.06 164 ASP A O 1
ATOM 1367 N N . LEU A 1 165 ? -15.685 1.800 38.420 1.00 96.56 165 LEU A N 1
ATOM 1368 C CA . LEU A 1 165 ? -17.096 1.615 38.069 1.00 96.56 165 LEU A CA 1
ATOM 1369 C C . LEU A 1 165 ? -17.691 2.876 37.436 1.00 96.56 165 LEU A C 1
ATOM 1371 O O . LEU A 1 165 ? -18.341 2.796 36.392 1.00 96.56 165 LEU A O 1
ATOM 1375 N N . LYS A 1 166 ? -17.405 4.065 37.987 1.00 95.56 166 LYS A N 1
ATOM 1376 C CA . LYS A 1 166 ? -17.819 5.338 37.366 1.00 95.56 166 LYS A CA 1
ATOM 1377 C C . LYS A 1 166 ? -17.281 5.474 35.939 1.00 95.56 166 LYS A C 1
ATOM 1379 O O . LYS A 1 166 ? -18.007 5.923 35.052 1.00 95.56 166 LYS A O 1
ATOM 1384 N N . LYS A 1 167 ? -16.017 5.110 35.705 1.00 96.75 167 LYS A N 1
ATOM 1385 C CA . LYS A 1 167 ? -15.394 5.129 34.374 1.00 96.75 167 LYS A CA 1
ATOM 1386 C C . LYS A 1 167 ? -16.042 4.101 33.442 1.00 96.75 167 LYS A C 1
ATOM 1388 O O . LYS A 1 167 ? -16.359 4.449 32.309 1.00 96.75 167 LYS A O 1
ATOM 1393 N N . TYR A 1 168 ? -16.298 2.884 33.916 1.00 97.50 168 TYR A N 1
ATOM 1394 C CA . TYR A 1 168 ? -16.967 1.825 33.159 1.00 97.50 168 TYR A CA 1
ATOM 1395 C C . TYR A 1 168 ? -18.351 2.256 32.655 1.00 97.50 168 TYR A C 1
ATOM 1397 O O . TYR A 1 168 ? -18.612 2.194 31.454 1.00 97.50 168 TYR A O 1
ATOM 1405 N N . PHE A 1 169 ? -19.209 2.790 33.531 1.00 95.62 169 PHE A N 1
ATOM 1406 C CA . PHE A 1 169 ? -20.548 3.242 33.134 1.00 95.62 169 PHE A CA 1
ATOM 1407 C C . PHE A 1 169 ? -20.520 4.424 32.153 1.00 95.62 169 PHE A C 1
ATOM 1409 O O . PHE A 1 169 ? -21.392 4.526 31.290 1.00 95.62 169 PHE A O 1
ATOM 1416 N N . LYS A 1 170 ? -19.502 5.296 32.219 1.00 95.94 170 LYS A N 1
ATOM 1417 C CA . LYS A 1 170 ? -19.288 6.335 31.193 1.00 95.94 170 LYS A CA 1
ATOM 1418 C C . LYS A 1 170 ? -18.932 5.720 29.837 1.00 95.94 170 LYS A C 1
ATOM 1420 O O . LYS A 1 170 ? -19.476 6.135 28.817 1.00 95.94 170 LYS A O 1
ATOM 1425 N N . LEU A 1 171 ? -18.049 4.722 29.832 1.00 96.75 171 LEU A N 1
ATOM 1426 C CA . LEU A 1 171 ? -17.593 4.032 28.622 1.00 96.75 171 LEU A CA 1
ATOM 1427 C C . LEU A 1 171 ? -18.683 3.167 27.974 1.00 96.75 171 LEU A C 1
ATOM 1429 O O . LEU A 1 171 ? -18.675 2.995 26.760 1.00 96.75 171 LEU A O 1
ATOM 1433 N N . GLN A 1 172 ? -19.658 2.677 28.741 1.00 94.19 172 GLN A N 1
ATOM 1434 C CA . GLN A 1 172 ? -20.759 1.853 28.226 1.00 94.19 172 GLN A CA 1
ATOM 1435 C C . GLN A 1 172 ? -21.562 2.550 27.110 1.00 94.19 172 GLN A C 1
ATOM 1437 O O . GLN A 1 172 ? -22.081 1.898 26.200 1.00 94.19 172 GLN A O 1
ATOM 1442 N N . ASN A 1 173 ? -21.641 3.882 27.154 1.00 91.56 173 ASN A N 1
ATOM 1443 C CA . ASN A 1 173 ? -22.332 4.695 26.153 1.00 91.56 173 ASN A CA 1
ATOM 1444 C C . ASN A 1 173 ? -21.386 5.366 25.146 1.00 91.56 173 ASN A C 1
ATOM 1446 O O . ASN A 1 173 ? -21.858 6.068 24.253 1.00 91.56 173 ASN A O 1
ATOM 1450 N N . ASP A 1 174 ? -20.078 5.126 25.244 1.00 96.38 174 ASP A N 1
ATOM 1451 C CA . ASP A 1 174 ? -19.091 5.680 24.323 1.00 96.38 174 ASP A CA 1
ATOM 1452 C C . ASP A 1 174 ? -19.227 5.016 22.945 1.00 96.38 174 ASP A C 1
ATOM 1454 O O . ASP A 1 174 ? -18.946 3.827 22.762 1.00 96.38 174 ASP A O 1
ATOM 1458 N N . LYS A 1 175 ? -19.656 5.804 21.953 1.00 96.00 175 LYS A N 1
ATOM 1459 C CA . LYS A 1 175 ? -19.774 5.348 20.565 1.00 96.00 175 LYS A CA 1
ATOM 1460 C C . LYS A 1 175 ? -18.443 4.827 20.027 1.00 96.00 175 LYS A C 1
ATOM 1462 O O . LYS A 1 175 ? -18.432 3.800 19.357 1.00 96.00 175 LYS A O 1
ATOM 1467 N N . SER A 1 176 ? -17.334 5.507 20.311 1.00 96.44 176 SER A N 1
ATOM 1468 C CA . SER A 1 176 ? -16.028 5.111 19.798 1.00 96.44 176 SER A CA 1
ATOM 1469 C C . SER A 1 176 ? -15.607 3.736 20.332 1.00 96.44 176 SER A C 1
ATOM 1471 O O . SER A 1 176 ? -14.971 2.976 19.609 1.00 96.44 176 SER A O 1
ATOM 1473 N N . LEU A 1 177 ? -15.981 3.393 21.572 1.00 97.25 177 LEU A N 1
ATOM 1474 C CA . LEU A 1 177 ? -15.647 2.094 22.163 1.00 97.25 177 LEU A CA 1
ATOM 1475 C C . LEU A 1 177 ? -16.532 0.980 21.590 1.00 97.25 177 LEU A C 1
ATOM 1477 O O . LEU A 1 177 ? -16.058 -0.127 21.350 1.00 97.25 177 LEU A O 1
ATOM 1481 N N . LYS A 1 178 ? -17.805 1.283 21.310 1.00 96.44 178 LYS A N 1
ATOM 1482 C CA . LYS A 1 178 ? -18.696 0.365 20.584 1.00 96.44 178 LYS A CA 1
ATOM 1483 C C . LYS A 1 178 ? -18.164 0.076 19.180 1.00 96.44 178 LYS A C 1
ATOM 1485 O O . LYS A 1 178 ? -18.070 -1.083 18.796 1.00 96.44 178 LYS A O 1
ATOM 1490 N N . ASP A 1 179 ? -17.766 1.116 18.447 1.00 97.38 179 ASP A N 1
ATOM 1491 C CA . ASP A 1 179 ? -17.168 0.969 17.116 1.00 97.38 179 ASP A CA 1
ATOM 1492 C C . ASP A 1 179 ? -15.874 0.139 17.168 1.00 97.38 179 ASP A C 1
ATOM 1494 O O . ASP A 1 179 ? -15.660 -0.691 16.288 1.00 97.38 179 ASP A O 1
ATOM 1498 N N . TYR A 1 180 ? -15.050 0.303 18.214 1.00 97.62 180 TYR A N 1
ATOM 1499 C CA . TYR A 1 180 ? -13.868 -0.535 18.432 1.00 97.62 180 TYR A CA 1
ATOM 1500 C C . TYR A 1 180 ? -14.237 -2.023 18.490 1.00 97.62 180 TYR A C 1
ATOM 1502 O O . TYR A 1 180 ? -13.726 -2.793 17.685 1.00 97.62 180 TYR A O 1
ATOM 1510 N N . PHE A 1 181 ? -15.167 -2.422 19.363 1.00 96.31 181 PHE A N 1
ATOM 1511 C CA . PHE A 1 181 ? -15.564 -3.831 19.486 1.00 96.31 181 PHE A CA 1
ATOM 1512 C C . PHE A 1 181 ? -16.279 -4.383 18.245 1.00 96.31 181 PHE A C 1
ATOM 1514 O O . PHE A 1 181 ? -16.222 -5.582 18.006 1.00 96.31 181 PHE A O 1
ATOM 1521 N N . ASN A 1 182 ? -16.926 -3.529 17.447 1.00 95.81 182 ASN A N 1
ATOM 1522 C CA . ASN A 1 182 ? -17.536 -3.938 16.179 1.00 95.81 182 ASN A CA 1
ATOM 1523 C C . ASN A 1 182 ? -16.495 -4.203 15.076 1.00 95.81 182 ASN A C 1
ATOM 1525 O O . ASN A 1 182 ? -16.759 -4.971 14.153 1.00 95.81 182 ASN A O 1
ATOM 1529 N N . ILE A 1 183 ? -15.346 -3.523 15.129 1.00 96.62 183 ILE A N 1
ATOM 1530 C CA . ILE A 1 183 ? -14.280 -3.635 14.122 1.00 96.62 183 ILE A CA 1
ATOM 1531 C C . ILE A 1 183 ? -13.216 -4.648 14.542 1.00 96.62 183 ILE A C 1
ATOM 1533 O O . ILE A 1 183 ? -12.636 -5.306 13.676 1.00 96.62 183 ILE A O 1
ATOM 1537 N N . GLU A 1 184 ? -12.966 -4.790 15.839 1.00 95.25 184 GLU A N 1
ATOM 1538 C CA . GLU A 1 184 ? -12.086 -5.812 16.396 1.00 95.25 184 GLU A CA 1
ATOM 1539 C C . GLU A 1 184 ? -12.557 -7.203 15.934 1.00 95.25 184 GLU A C 1
ATOM 1541 O O . GLU A 1 184 ? -13.719 -7.570 16.094 1.00 95.25 184 GLU A O 1
ATOM 1546 N N . GLY A 1 185 ? -11.673 -7.954 15.273 1.00 91.62 185 GLY A N 1
ATOM 1547 C CA . GLY A 1 185 ? -12.008 -9.252 14.667 1.00 91.62 185 GLY A CA 1
ATOM 1548 C C . GLY A 1 185 ? -12.871 -9.204 13.392 1.00 91.62 185 GLY A C 1
ATOM 1549 O O . GLY A 1 185 ? -13.247 -10.255 12.876 1.00 91.62 185 GLY A O 1
ATOM 1550 N N . SER A 1 186 ? -13.186 -8.023 12.854 1.00 95.56 186 SER A N 1
ATOM 1551 C CA . SER A 1 186 ? -13.949 -7.890 11.604 1.00 95.56 186 SER A CA 1
ATOM 1552 C C . SER A 1 186 ? -13.082 -8.079 10.351 1.00 95.56 186 SER A C 1
ATOM 1554 O O . SER A 1 186 ? -11.879 -7.812 10.351 1.00 95.56 186 SER A O 1
ATOM 1556 N N . GLN A 1 187 ? -13.721 -8.419 9.225 1.00 95.75 187 GLN A N 1
ATOM 1557 C CA . GLN A 1 187 ? -13.061 -8.446 7.908 1.00 95.75 187 GLN A CA 1
ATOM 1558 C C . GLN A 1 187 ? -12.476 -7.083 7.509 1.00 95.75 187 GLN A C 1
ATOM 1560 O O . GLN A 1 187 ? -11.486 -7.015 6.784 1.00 95.75 187 GLN A O 1
ATOM 1565 N N . THR A 1 188 ? -13.064 -5.987 7.997 1.00 94.56 188 THR A N 1
ATOM 1566 C CA . THR A 1 188 ? -12.571 -4.625 7.765 1.00 94.56 188 THR A CA 1
ATOM 1567 C C . THR A 1 188 ? -11.160 -4.438 8.323 1.00 94.56 188 THR A C 1
ATOM 1569 O O . THR A 1 188 ? -10.317 -3.829 7.663 1.00 94.56 188 THR A O 1
ATOM 1572 N N . LEU A 1 189 ? -10.883 -4.986 9.511 1.00 96.06 189 LEU A N 1
ATOM 1573 C CA . LEU A 1 189 ? -9.559 -4.935 10.128 1.00 96.06 189 LEU A CA 1
ATOM 1574 C C . LEU A 1 189 ? -8.547 -5.802 9.369 1.00 96.06 189 LEU A C 1
ATOM 1576 O O . LEU A 1 189 ? -7.424 -5.364 9.130 1.00 96.06 189 LEU A O 1
ATOM 1580 N N . THR A 1 190 ? -8.953 -6.993 8.924 1.00 96.56 190 THR A N 1
ATOM 1581 C CA . THR A 1 190 ? -8.117 -7.846 8.065 1.00 96.56 190 THR A CA 1
ATOM 1582 C C . THR A 1 190 ? -7.740 -7.120 6.776 1.00 96.56 190 THR A C 1
ATOM 1584 O O . THR A 1 190 ? -6.556 -6.979 6.470 1.00 96.56 190 THR A O 1
ATOM 1587 N N . LYS A 1 191 ? -8.731 -6.546 6.080 1.00 96.62 191 LYS A N 1
ATOM 1588 C CA . LYS A 1 191 ? -8.515 -5.769 4.854 1.00 96.62 191 LYS A CA 1
ATOM 1589 C C . LYS A 1 191 ? -7.595 -4.568 5.089 1.00 96.62 191 LYS A C 1
ATOM 1591 O O . LYS A 1 191 ? -6.766 -4.260 4.235 1.00 96.62 191 LYS A O 1
ATOM 1596 N N . TYR A 1 192 ? -7.721 -3.882 6.228 1.00 97.31 192 TYR A N 1
ATOM 1597 C CA . TYR A 1 192 ? -6.800 -2.808 6.605 1.00 97.31 192 TYR A CA 1
ATOM 1598 C C . TYR A 1 192 ? -5.359 -3.306 6.691 1.00 97.31 192 TYR A C 1
ATOM 1600 O O . TYR A 1 192 ? -4.481 -2.705 6.075 1.00 97.31 192 TYR A O 1
ATOM 1608 N N . SER A 1 193 ? -5.122 -4.388 7.435 1.00 96.56 193 SER A N 1
ATOM 1609 C CA . SER A 1 193 ? -3.785 -4.947 7.637 1.00 96.56 193 SER A CA 1
ATOM 1610 C C . SER A 1 193 ? -3.153 -5.388 6.317 1.00 96.56 193 SER A C 1
ATOM 1612 O O . SER A 1 193 ? -1.998 -5.060 6.057 1.00 96.56 193 SER A O 1
ATOM 1614 N N . GLU A 1 194 ? -3.923 -6.042 5.444 1.00 97.00 194 GLU A N 1
ATOM 1615 C CA . GLU A 1 194 ? -3.482 -6.446 4.104 1.00 97.00 194 GLU A CA 1
ATOM 1616 C C . GLU A 1 194 ? -3.140 -5.243 3.216 1.00 97.00 194 GLU A C 1
ATOM 1618 O O . GLU A 1 194 ? -2.057 -5.184 2.630 1.00 97.00 194 GLU A O 1
ATOM 1623 N N . LEU A 1 195 ? -4.041 -4.255 3.129 1.00 97.75 195 LEU A N 1
ATOM 1624 C CA . LEU A 1 195 ? -3.810 -3.042 2.340 1.00 97.75 195 LEU A CA 1
ATOM 1625 C C . LEU A 1 195 ? -2.606 -2.263 2.856 1.00 97.75 195 LEU A C 1
ATOM 1627 O O . LEU A 1 195 ? -1.800 -1.786 2.061 1.00 97.75 195 LEU A O 1
ATOM 1631 N N . LYS A 1 196 ? -2.475 -2.136 4.177 1.00 97.38 196 LYS A N 1
ATOM 1632 C CA . LYS A 1 196 ? -1.355 -1.446 4.805 1.00 97.38 196 LYS A CA 1
ATOM 1633 C C . LYS A 1 196 ? -0.039 -2.153 4.496 1.00 97.38 196 LYS A C 1
ATOM 1635 O O . LYS A 1 196 ? 0.862 -1.508 3.972 1.00 97.38 196 LYS A O 1
ATOM 1640 N N . ALA A 1 197 ? 0.038 -3.466 4.718 1.00 97.75 197 ALA A N 1
ATOM 1641 C CA . ALA A 1 197 ? 1.229 -4.255 4.411 1.00 97.75 197 ALA A CA 1
ATOM 1642 C C . ALA A 1 197 ? 1.612 -4.158 2.926 1.00 97.75 197 ALA A C 1
ATOM 1644 O O . ALA A 1 197 ? 2.782 -3.975 2.595 1.00 97.75 197 ALA A O 1
ATOM 1645 N N . LYS A 1 198 ? 0.624 -4.205 2.023 1.00 97.06 198 LYS A N 1
ATOM 1646 C CA . LYS A 1 198 ? 0.848 -4.027 0.585 1.00 97.06 198 LYS A CA 1
ATOM 1647 C C . LYS A 1 198 ? 1.413 -2.644 0.262 1.00 97.06 198 LYS A C 1
ATOM 1649 O O . LYS A 1 198 ? 2.409 -2.557 -0.448 1.00 97.06 198 LYS A O 1
ATOM 1654 N N . VAL A 1 199 ? 0.797 -1.573 0.764 1.00 97.06 199 VAL A N 1
ATOM 1655 C CA . VAL A 1 199 ? 1.200 -0.182 0.474 1.00 97.06 199 VAL A CA 1
ATOM 1656 C C . VAL A 1 199 ? 2.554 0.176 1.104 1.00 97.06 199 VAL A C 1
ATOM 1658 O O . VAL A 1 199 ? 3.288 0.984 0.542 1.00 97.06 199 VAL A O 1
ATOM 1661 N N . GLU A 1 200 ? 2.903 -0.430 2.240 1.00 96.94 200 GLU A N 1
ATOM 1662 C CA . GLU A 1 200 ? 4.189 -0.234 2.928 1.00 96.94 200 GLU A CA 1
ATOM 1663 C C . GLU A 1 200 ? 5.316 -1.127 2.374 1.00 96.94 200 GLU A C 1
ATOM 1665 O O . GLU A 1 200 ? 6.477 -0.956 2.743 1.00 96.94 200 GLU A O 1
ATOM 1670 N N . SER A 1 201 ? 5.004 -2.062 1.470 1.00 97.94 201 SER A N 1
ATOM 1671 C CA . SER A 1 201 ? 6.002 -2.954 0.875 1.00 97.94 201 SER A CA 1
ATOM 1672 C C . SER A 1 201 ? 6.986 -2.216 -0.043 1.00 97.94 201 SER A C 1
ATOM 1674 O O . SER A 1 201 ? 6.639 -1.264 -0.750 1.00 97.94 201 SER A O 1
ATOM 1676 N N . ALA A 1 202 ? 8.229 -2.705 -0.088 1.00 97.56 202 ALA A N 1
ATOM 1677 C CA . ALA A 1 202 ? 9.257 -2.175 -0.985 1.00 97.56 202 ALA A CA 1
ATOM 1678 C C . ALA A 1 202 ? 8.867 -2.325 -2.468 1.00 97.56 202 ALA A C 1
ATOM 1680 O O . ALA A 1 202 ? 9.098 -1.416 -3.264 1.00 97.56 202 ALA A O 1
ATOM 1681 N N . GLU A 1 203 ? 8.218 -3.437 -2.826 1.00 96.44 203 GLU A N 1
ATOM 1682 C CA . GLU A 1 203 ? 7.713 -3.683 -4.181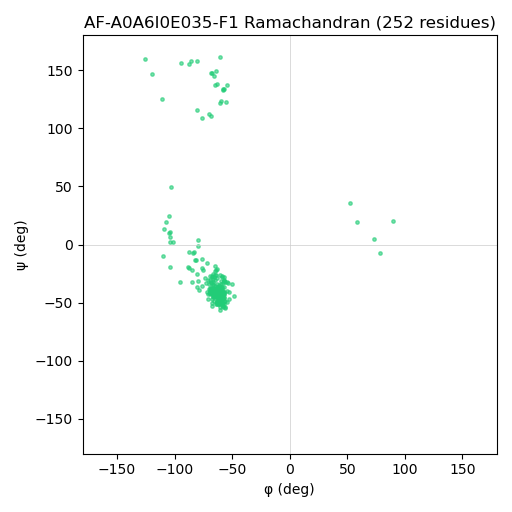 1.00 96.44 203 GLU A CA 1
ATOM 1683 C C . GLU A 1 203 ? 6.721 -2.596 -4.614 1.00 96.44 203 GLU A C 1
ATOM 1685 O O . GLU A 1 203 ? 6.846 -2.032 -5.703 1.00 96.44 203 GLU A O 1
ATOM 1690 N N . PHE A 1 204 ? 5.778 -2.235 -3.738 1.00 97.56 204 PHE A N 1
ATOM 1691 C CA . PHE A 1 204 ? 4.825 -1.163 -4.005 1.00 97.56 204 PHE A CA 1
ATOM 1692 C C . PHE A 1 204 ? 5.525 0.185 -4.199 1.00 97.56 204 PHE A C 1
ATOM 1694 O O . PHE A 1 204 ? 5.183 0.931 -5.121 1.00 97.56 204 PHE A O 1
ATOM 1701 N N . ALA A 1 205 ? 6.519 0.499 -3.363 1.00 96.75 205 ALA A N 1
ATOM 1702 C CA . ALA A 1 205 ? 7.274 1.744 -3.456 1.00 96.75 205 ALA A CA 1
ATOM 1703 C C . ALA A 1 205 ? 8.035 1.863 -4.789 1.00 96.75 205 ALA A C 1
ATOM 1705 O O . ALA A 1 205 ? 7.908 2.881 -5.479 1.00 96.75 205 ALA A O 1
ATOM 1706 N N . GLU A 1 206 ? 8.761 0.817 -5.196 1.00 95.19 206 GLU A N 1
ATOM 1707 C CA . GLU A 1 206 ? 9.490 0.793 -6.470 1.00 95.19 206 GLU A CA 1
ATOM 1708 C C . GLU A 1 206 ? 8.537 0.827 -7.666 1.00 95.19 206 GLU A C 1
ATOM 1710 O O . GLU A 1 206 ? 8.730 1.601 -8.611 1.00 95.19 206 GLU A O 1
ATOM 1715 N N . ARG A 1 207 ? 7.438 0.067 -7.607 1.00 94.88 207 ARG A N 1
ATOM 1716 C CA . ARG A 1 207 ? 6.434 0.068 -8.671 1.00 94.88 207 ARG A CA 1
ATOM 1717 C C . ARG A 1 207 ? 5.785 1.439 -8.826 1.00 94.88 207 ARG A C 1
ATOM 1719 O O . ARG A 1 207 ? 5.677 1.947 -9.942 1.00 94.88 207 ARG A O 1
ATOM 1726 N N . LYS A 1 208 ? 5.418 2.088 -7.723 1.00 95.56 208 LYS A N 1
ATOM 1727 C CA . LYS A 1 208 ? 4.879 3.452 -7.726 1.00 95.56 208 LYS A CA 1
ATOM 1728 C C . LYS A 1 208 ? 5.883 4.457 -8.292 1.00 95.56 208 LYS A C 1
ATOM 1730 O O . LYS A 1 208 ? 5.501 5.300 -9.104 1.00 95.56 208 LYS A O 1
ATOM 1735 N N . LYS A 1 209 ? 7.158 4.363 -7.908 1.00 93.94 209 LYS A N 1
ATOM 1736 C CA . LYS A 1 209 ? 8.239 5.206 -8.440 1.00 93.94 209 LYS A CA 1
ATOM 1737 C C . LYS A 1 209 ? 8.373 5.050 -9.955 1.00 93.94 209 LYS A C 1
ATOM 1739 O O . LYS A 1 209 ? 8.418 6.058 -10.659 1.00 93.94 209 LYS A O 1
ATOM 1744 N N . TYR A 1 210 ? 8.345 3.818 -10.463 1.00 92.56 210 TYR A N 1
ATOM 1745 C CA . TYR A 1 210 ? 8.335 3.546 -11.900 1.00 92.56 210 TYR A CA 1
ATOM 1746 C C . TYR A 1 210 ? 7.118 4.177 -12.595 1.00 92.56 210 TYR A C 1
ATOM 1748 O O . TYR A 1 210 ? 7.275 4.915 -13.568 1.00 92.56 210 TYR A O 1
ATOM 1756 N N . LEU A 1 211 ? 5.906 3.961 -12.074 1.00 93.31 211 LEU A N 1
ATOM 1757 C CA . LEU A 1 211 ? 4.667 4.478 -12.672 1.00 93.31 211 LEU A CA 1
ATOM 1758 C C . LEU A 1 211 ? 4.630 6.014 -12.727 1.00 93.31 211 LEU A C 1
ATOM 1760 O O . LEU A 1 211 ? 4.109 6.590 -13.688 1.00 93.31 211 LEU A O 1
ATOM 1764 N N . LEU A 1 212 ? 5.207 6.672 -11.718 1.00 93.06 212 LEU A N 1
ATOM 1765 C CA . LEU A 1 212 ? 5.335 8.129 -11.635 1.00 93.06 212 LEU A CA 1
ATOM 1766 C C . LEU A 1 212 ? 6.519 8.693 -12.433 1.00 93.06 212 LEU A C 1
ATOM 1768 O O . LEU A 1 212 ? 6.572 9.905 -12.648 1.00 93.06 212 LEU A O 1
ATOM 1772 N N . SER A 1 213 ? 7.455 7.853 -12.880 1.00 91.94 213 SER A N 1
ATOM 1773 C CA . SER A 1 213 ? 8.606 8.315 -13.653 1.00 91.94 213 SER A CA 1
ATOM 1774 C C . SER A 1 213 ? 8.161 8.901 -14.998 1.00 91.94 213 SER A C 1
ATOM 1776 O O . SER A 1 213 ? 7.261 8.384 -15.672 1.00 91.94 213 SER A O 1
ATOM 1778 N N . LYS A 1 214 ? 8.766 10.032 -15.373 1.00 88.38 214 LYS A N 1
ATOM 1779 C CA . LYS A 1 214 ? 8.521 10.692 -16.667 1.00 88.38 214 LYS A CA 1
ATOM 1780 C C . LYS A 1 214 ? 9.315 10.035 -17.794 1.00 88.38 214 LYS A C 1
ATOM 1782 O O . LYS A 1 214 ? 8.899 10.090 -18.940 1.00 88.38 214 LYS A O 1
ATOM 1787 N N . ASN A 1 215 ? 10.420 9.393 -17.439 1.00 91.00 215 ASN A N 1
ATOM 1788 C CA . ASN A 1 215 ? 11.382 8.770 -18.332 1.00 91.00 215 ASN A CA 1
ATOM 1789 C C . ASN A 1 215 ? 11.222 7.236 -18.362 1.00 91.00 215 ASN A C 1
ATOM 1791 O O . ASN A 1 215 ? 12.172 6.484 -18.127 1.00 91.00 215 ASN A O 1
ATOM 1795 N N . LYS A 1 216 ? 9.984 6.753 -18.547 1.00 92.62 216 LYS A N 1
ATOM 1796 C CA . LYS A 1 216 ? 9.693 5.307 -18.594 1.00 92.62 216 LYS A CA 1
ATOM 1797 C C . LYS A 1 216 ? 10.280 4.654 -19.838 1.00 92.62 216 LYS A C 1
ATOM 1799 O O . LYS A 1 216 ? 10.766 3.531 -19.756 1.00 92.62 216 LYS A O 1
ATOM 1804 N N . PHE A 1 217 ? 10.253 5.357 -20.970 1.00 94.56 217 PHE A N 1
ATOM 1805 C CA . PHE A 1 217 ? 10.794 4.849 -22.225 1.00 94.56 217 PHE A CA 1
ATOM 1806 C C . PHE A 1 217 ? 12.307 4.644 -22.134 1.00 94.56 217 PHE A C 1
ATOM 1808 O O . PHE A 1 217 ? 12.807 3.610 -22.557 1.00 94.56 217 PHE A O 1
ATOM 1815 N N . GLU A 1 218 ? 13.015 5.555 -21.477 1.00 94.31 218 GLU A N 1
ATOM 1816 C CA . GLU A 1 218 ? 14.463 5.550 -21.277 1.00 94.31 218 GLU A CA 1
ATOM 1817 C C . GLU A 1 218 ? 14.956 4.350 -20.458 1.00 94.31 218 GLU A C 1
ATOM 1819 O O . GLU A 1 218 ? 16.120 3.969 -20.546 1.00 94.31 218 GLU A O 1
ATOM 1824 N N . GLN A 1 219 ? 14.061 3.726 -19.690 1.00 91.88 219 GLN A N 1
ATOM 1825 C CA . GLN A 1 219 ? 14.338 2.511 -18.924 1.00 91.88 219 GLN A CA 1
ATOM 1826 C C . GLN A 1 219 ? 14.118 1.225 -19.741 1.00 91.88 219 GLN A C 1
ATOM 1828 O O . GLN A 1 219 ? 14.429 0.139 -19.258 1.00 91.88 219 GLN A O 1
ATOM 1833 N N . THR A 1 220 ? 13.587 1.319 -20.964 1.00 94.75 220 THR A N 1
ATOM 1834 C CA . THR A 1 220 ? 13.318 0.160 -21.830 1.00 94.75 220 THR A CA 1
ATOM 1835 C C . THR A 1 220 ? 14.522 -0.217 -22.688 1.00 94.75 220 THR A C 1
ATOM 1837 O O . THR A 1 220 ? 15.345 0.625 -23.056 1.00 94.75 220 THR A O 1
ATOM 1840 N N . ASP A 1 221 ? 14.585 -1.480 -23.108 1.00 95.62 221 ASP A N 1
ATOM 1841 C CA . ASP A 1 221 ? 15.597 -1.930 -24.068 1.00 95.62 221 ASP A CA 1
ATOM 1842 C C . ASP A 1 221 ? 15.402 -1.316 -25.462 1.00 95.62 221 ASP A C 1
ATOM 1844 O O . ASP A 1 221 ? 16.377 -1.102 -26.182 1.00 95.62 221 ASP A O 1
ATOM 1848 N N . ALA A 1 222 ? 14.167 -0.951 -25.826 1.00 96.62 222 ALA A N 1
ATOM 1849 C CA . ALA A 1 222 ? 13.890 -0.224 -27.062 1.00 96.62 222 ALA A CA 1
ATOM 1850 C C . ALA A 1 222 ? 14.600 1.139 -27.082 1.00 96.62 222 ALA A C 1
ATOM 1852 O O . ALA A 1 222 ? 15.190 1.510 -28.094 1.00 96.62 222 ALA A O 1
ATOM 1853 N N . TYR A 1 223 ? 14.618 1.867 -25.961 1.00 96.69 223 TYR A N 1
ATOM 1854 C CA . TYR A 1 223 ? 15.389 3.107 -25.885 1.00 96.69 223 TYR A CA 1
ATOM 1855 C C . TYR A 1 223 ? 16.893 2.859 -26.010 1.00 96.69 223 TYR A C 1
ATOM 1857 O O . TYR A 1 223 ? 17.551 3.591 -26.743 1.00 96.69 223 TYR A O 1
ATOM 1865 N N . LYS A 1 224 ? 17.436 1.814 -25.368 1.00 97.00 224 LYS A N 1
ATOM 1866 C CA . LYS A 1 224 ? 18.863 1.465 -25.498 1.00 97.00 224 LYS A CA 1
ATOM 1867 C C . LYS A 1 224 ? 19.246 1.217 -26.959 1.00 97.00 224 LYS A C 1
ATOM 1869 O O . LYS A 1 224 ? 20.193 1.830 -27.439 1.00 97.00 224 LYS A O 1
ATOM 1874 N N . LYS A 1 225 ? 18.463 0.406 -27.684 1.00 97.25 225 LYS A N 1
ATOM 1875 C CA . LYS A 1 225 ? 18.665 0.144 -29.122 1.00 97.25 225 LYS A CA 1
ATOM 1876 C C . LYS A 1 225 ? 18.554 1.414 -29.964 1.00 97.25 225 LYS A C 1
ATOM 1878 O O . LYS A 1 225 ? 19.381 1.653 -30.837 1.00 97.25 225 LYS A O 1
ATOM 1883 N N . LEU A 1 226 ? 17.553 2.254 -29.692 1.00 97.56 226 LEU A N 1
ATOM 1884 C CA . LEU A 1 226 ? 17.368 3.515 -30.413 1.00 97.56 226 LEU A CA 1
ATOM 1885 C C . LEU A 1 226 ? 18.521 4.496 -30.157 1.00 97.56 226 LEU A C 1
ATOM 1887 O O . LEU A 1 226 ? 18.955 5.197 -31.069 1.00 97.56 226 LEU A O 1
ATOM 1891 N N . HIS A 1 227 ? 19.022 4.553 -28.926 1.00 97.38 227 HIS A N 1
ATOM 1892 C CA . HIS A 1 227 ? 20.148 5.397 -28.549 1.00 97.38 227 HIS A CA 1
ATOM 1893 C C . HIS A 1 227 ? 21.463 4.911 -29.174 1.00 97.38 227 HIS A C 1
ATOM 1895 O O . HIS A 1 227 ? 22.235 5.721 -29.690 1.00 97.38 227 HIS A O 1
ATOM 1901 N N . GLU A 1 228 ? 21.686 3.595 -29.196 1.00 97.75 228 GLU A N 1
ATOM 1902 C CA . GLU A 1 228 ? 22.808 2.965 -29.895 1.00 97.75 228 GLU A CA 1
ATOM 1903 C C . GLU A 1 228 ? 22.757 3.276 -31.396 1.00 97.75 228 GLU A C 1
ATOM 1905 O O . GLU A 1 228 ? 23.733 3.775 -31.954 1.00 97.75 228 GLU A O 1
ATOM 1910 N N . PHE A 1 229 ? 21.588 3.105 -32.025 1.00 98.06 229 PHE A N 1
ATOM 1911 C CA . PHE A 1 229 ? 21.366 3.466 -33.424 1.00 98.06 229 PHE A CA 1
ATOM 1912 C C . PHE A 1 229 ? 21.729 4.927 -33.694 1.00 98.06 229 PHE A C 1
ATOM 1914 O O . PHE A 1 229 ? 22.477 5.213 -34.623 1.00 98.06 229 PHE A O 1
ATOM 1921 N N . LYS A 1 230 ? 21.234 5.857 -32.867 1.00 97.38 230 LYS A N 1
ATOM 1922 C CA . LYS A 1 230 ? 21.504 7.296 -33.013 1.00 97.38 230 LYS A CA 1
ATOM 1923 C C . LYS A 1 230 ? 22.983 7.635 -32.847 1.00 97.38 230 LYS A C 1
ATOM 1925 O O . LYS A 1 230 ? 23.488 8.511 -33.547 1.00 97.38 230 LYS A O 1
ATOM 1930 N N . THR A 1 231 ? 23.672 6.938 -31.949 1.00 97.62 231 THR A N 1
ATOM 1931 C CA . THR A 1 231 ? 25.117 7.083 -31.745 1.00 97.62 231 THR A CA 1
ATOM 1932 C C . THR A 1 231 ? 25.893 6.608 -32.975 1.00 97.62 231 THR A C 1
ATOM 1934 O O . THR A 1 231 ? 26.720 7.355 -33.497 1.00 97.62 231 THR A O 1
ATOM 1937 N N . LEU A 1 232 ? 25.573 5.418 -33.493 1.00 97.50 232 LEU A N 1
ATOM 1938 C CA . LEU A 1 232 ? 26.193 4.851 -34.694 1.00 97.50 232 LEU A CA 1
ATOM 1939 C C . LEU A 1 232 ? 25.881 5.677 -35.953 1.00 97.50 232 LEU A C 1
ATOM 1941 O O . LEU A 1 232 ? 26.782 6.029 -36.704 1.00 97.50 232 LEU A O 1
ATOM 1945 N N . GLU A 1 233 ? 24.634 6.105 -36.144 1.00 96.38 233 GLU A N 1
ATOM 1946 C CA . GLU A 1 233 ? 24.232 7.028 -37.219 1.00 96.38 233 GLU A CA 1
ATOM 1947 C C . GLU A 1 233 ? 25.040 8.342 -37.179 1.00 96.38 233 GLU A C 1
ATOM 1949 O O . GLU A 1 233 ? 25.342 8.951 -38.210 1.00 96.38 233 GLU A O 1
ATOM 1954 N N . GLY A 1 234 ? 25.424 8.776 -35.976 1.00 95.38 234 GLY A N 1
ATOM 1955 C CA . GLY A 1 234 ? 26.274 9.934 -35.735 1.00 95.38 234 GLY A CA 1
ATOM 1956 C C . GLY A 1 234 ? 27.763 9.724 -36.036 1.00 95.38 234 GLY A C 1
ATOM 1957 O O . GLY A 1 234 ? 28.443 10.728 -36.285 1.00 95.38 234 GLY A O 1
ATOM 1958 N N . SER A 1 235 ? 28.244 8.474 -36.049 1.00 96.50 235 SER A N 1
ATOM 1959 C CA . SER A 1 235 ? 29.657 8.092 -36.188 1.00 96.50 235 SER A CA 1
ATOM 1960 C C . SER A 1 235 ? 30.273 8.655 -37.469 1.00 96.50 235 SER A C 1
ATOM 1962 O O . SER A 1 235 ? 29.699 8.581 -38.561 1.00 96.50 235 SER A O 1
ATOM 1964 N N . THR A 1 236 ? 31.471 9.232 -37.348 1.00 96.31 236 THR A N 1
ATOM 1965 C CA . THR A 1 236 ? 32.244 9.737 -38.494 1.00 96.31 236 THR A CA 1
ATOM 1966 C C . THR A 1 236 ? 32.533 8.623 -39.489 1.00 96.31 236 THR A C 1
ATOM 1968 O O . THR A 1 236 ? 32.464 8.858 -40.695 1.00 96.31 236 THR A O 1
ATOM 1971 N N . LYS A 1 237 ? 32.789 7.410 -38.990 1.00 95.62 237 LYS A N 1
ATOM 1972 C CA . LYS A 1 237 ? 33.147 6.249 -39.795 1.00 95.62 237 LYS A CA 1
ATOM 1973 C C . LYS A 1 237 ? 31.966 5.730 -40.615 1.00 95.62 237 LYS A C 1
ATOM 1975 O O . LYS A 1 237 ? 32.094 5.590 -41.829 1.00 95.62 237 LYS A O 1
ATOM 1980 N N . ILE A 1 238 ? 30.793 5.587 -39.996 1.00 96.12 238 ILE A N 1
ATOM 1981 C CA . ILE A 1 238 ? 29.545 5.215 -40.686 1.00 96.12 238 ILE A CA 1
ATOM 1982 C C . ILE A 1 238 ? 29.162 6.263 -41.734 1.00 96.12 238 ILE A C 1
ATOM 1984 O O . ILE A 1 238 ? 28.800 5.912 -42.860 1.00 96.12 238 ILE A O 1
ATOM 1988 N N . LYS A 1 239 ? 29.275 7.555 -41.399 1.00 95.75 239 LYS A N 1
ATOM 1989 C CA . LYS A 1 239 ? 29.004 8.655 -42.339 1.00 95.75 239 LYS A CA 1
ATOM 1990 C C . LYS A 1 239 ? 29.974 8.669 -43.514 1.00 95.75 239 LYS A C 1
ATOM 1992 O O . LYS A 1 239 ? 29.536 8.907 -44.637 1.00 95.75 239 LYS A O 1
ATOM 1997 N N . TRP A 1 240 ? 31.266 8.458 -43.263 1.00 96.06 240 TRP A N 1
ATOM 1998 C CA . TRP A 1 240 ? 32.270 8.332 -44.317 1.00 96.06 240 TRP A CA 1
ATOM 1999 C C . TRP A 1 240 ? 31.926 7.149 -45.218 1.00 96.06 240 TRP A C 1
ATOM 2001 O O . TRP A 1 240 ? 31.682 7.358 -46.400 1.00 96.06 240 TRP A O 1
ATOM 2011 N N . TYR A 1 241 ? 31.781 5.945 -44.663 1.00 96.19 241 TYR A N 1
ATOM 2012 C CA . TYR A 1 241 ? 31.515 4.746 -45.454 1.00 96.19 241 TYR A CA 1
ATOM 2013 C C . TYR A 1 241 ? 30.234 4.881 -46.285 1.00 96.19 241 TYR A C 1
ATOM 2015 O O . TYR A 1 241 ? 30.249 4.637 -47.488 1.00 96.19 241 TYR A O 1
ATOM 2023 N N . SER A 1 242 ? 29.145 5.369 -45.680 1.00 93.94 242 SER A N 1
ATOM 2024 C CA . SER A 1 242 ? 27.866 5.577 -46.372 1.00 93.94 242 SER A CA 1
ATOM 2025 C C . SER A 1 242 ? 27.968 6.551 -47.549 1.00 93.94 242 SER A C 1
ATOM 2027 O O . SER A 1 242 ? 27.264 6.370 -48.536 1.00 93.94 242 SER A O 1
ATOM 2029 N N . LYS A 1 243 ? 28.828 7.576 -47.458 1.00 93.88 243 LYS A N 1
ATOM 2030 C CA . LYS A 1 243 ? 29.075 8.532 -48.550 1.00 93.88 243 LYS A CA 1
ATOM 2031 C C . LYS A 1 243 ? 30.004 7.964 -49.617 1.00 93.88 243 LYS A C 1
ATOM 2033 O O . LYS A 1 243 ? 29.810 8.231 -50.798 1.00 93.88 243 LYS A O 1
ATOM 2038 N N . THR A 1 244 ? 31.030 7.228 -49.203 1.00 93.19 244 THR A N 1
ATOM 2039 C CA . THR A 1 244 ? 32.113 6.809 -50.093 1.00 93.19 244 THR A CA 1
ATOM 2040 C C . THR A 1 244 ? 31.768 5.529 -50.861 1.00 93.19 244 THR A C 1
ATOM 2042 O O . THR A 1 244 ? 32.170 5.404 -52.017 1.00 93.19 244 THR A O 1
ATOM 2045 N N . LYS A 1 245 ? 30.978 4.613 -50.277 1.00 90.94 245 LYS A N 1
ATOM 2046 C CA . LYS A 1 245 ? 30.655 3.298 -50.867 1.00 90.94 245 LYS A CA 1
ATOM 2047 C C . LYS A 1 245 ? 29.987 3.364 -52.248 1.00 90.94 245 LYS A C 1
ATOM 2049 O O . LYS A 1 245 ? 30.258 2.511 -53.083 1.00 90.94 245 LYS A O 1
ATOM 2054 N N . ASP A 1 246 ? 29.174 4.394 -52.496 1.00 88.56 246 ASP A N 1
ATOM 2055 C CA . ASP A 1 246 ? 28.461 4.600 -53.768 1.00 88.56 246 ASP A CA 1
ATOM 2056 C C . ASP A 1 246 ? 29.105 5.711 -54.626 1.00 88.56 246 ASP A C 1
ATOM 2058 O O . ASP A 1 246 ? 28.527 6.161 -55.614 1.00 88.56 246 ASP A O 1
ATOM 2062 N N . SER A 1 247 ? 30.291 6.196 -54.243 1.00 91.94 247 SER A N 1
ATOM 2063 C CA . SER A 1 247 ? 30.993 7.256 -54.973 1.00 91.94 247 SER A CA 1
ATOM 2064 C C . SER A 1 247 ? 31.841 6.707 -56.126 1.00 91.94 247 SER A C 1
ATOM 2066 O O . SER A 1 247 ? 32.290 5.558 -56.110 1.00 91.94 247 SER A O 1
ATOM 2068 N N . ASN A 1 248 ? 32.134 7.576 -57.093 1.00 91.38 248 ASN A N 1
ATOM 2069 C CA . ASN A 1 248 ? 33.054 7.306 -58.202 1.00 91.38 248 ASN A CA 1
ATOM 2070 C C . ASN A 1 248 ? 34.541 7.448 -57.816 1.00 91.38 248 ASN A C 1
ATOM 2072 O O . ASN A 1 248 ? 35.422 7.329 -58.666 1.00 91.38 248 ASN A O 1
ATOM 2076 N N . LYS A 1 249 ? 34.843 7.716 -56.535 1.00 90.31 249 LYS A N 1
ATOM 2077 C CA . LYS A 1 249 ? 36.201 7.994 -56.039 1.00 90.31 249 LYS A CA 1
ATOM 2078 C C . LYS A 1 249 ? 37.194 6.870 -56.349 1.00 90.31 249 LYS A C 1
ATOM 2080 O O . LYS A 1 249 ? 38.371 7.142 -56.561 1.00 90.31 249 LYS A O 1
ATOM 2085 N N . PHE A 1 250 ? 36.712 5.631 -56.384 1.00 90.31 250 PHE A N 1
ATOM 2086 C CA . PHE A 1 250 ? 37.530 4.434 -56.573 1.00 90.31 250 PHE A CA 1
ATOM 2087 C C . PHE A 1 250 ? 37.335 3.770 -57.939 1.00 90.31 250 PHE A C 1
ATOM 2089 O O . PHE A 1 250 ? 37.774 2.645 -58.121 1.00 90.31 250 PHE A O 1
ATOM 2096 N N . ASP A 1 251 ? 36.691 4.426 -58.908 1.00 89.56 251 ASP A N 1
ATOM 2097 C CA . ASP A 1 251 ? 36.412 3.803 -60.213 1.00 89.56 251 ASP A CA 1
ATOM 2098 C C . ASP A 1 251 ? 37.683 3.479 -61.011 1.00 89.56 251 ASP A C 1
ATOM 2100 O O . ASP A 1 251 ? 37.664 2.588 -61.846 1.00 89.56 251 ASP A O 1
ATOM 2104 N N . ALA A 1 252 ? 38.799 4.156 -60.728 1.00 84.31 252 ALA A N 1
ATOM 2105 C CA . ALA A 1 252 ? 40.104 3.830 -61.307 1.00 84.31 252 ALA A CA 1
ATOM 2106 C C . ALA A 1 252 ? 40.767 2.580 -60.686 1.00 84.31 252 ALA A C 1
ATOM 2108 O O . ALA A 1 252 ? 41.772 2.115 -61.217 1.00 84.31 252 ALA A O 1
ATOM 2109 N N . LEU A 1 253 ? 40.243 2.078 -59.559 1.00 83.19 253 LEU A N 1
ATOM 2110 C CA . LEU A 1 253 ? 40.753 0.915 -58.817 1.00 83.19 253 LEU A CA 1
ATOM 2111 C C . LEU A 1 253 ? 39.829 -0.317 -58.901 1.00 83.19 253 LEU A C 1
ATOM 2113 O O . LEU A 1 253 ? 40.220 -1.386 -58.435 1.00 83.19 253 LEU A O 1
ATOM 2117 N N . LYS A 1 254 ? 38.612 -0.161 -59.440 1.00 77.81 254 LYS A N 1
ATOM 2118 C CA . LYS A 1 254 ? 37.633 -1.237 -59.674 1.00 77.81 254 LYS A CA 1
ATOM 2119 C C . LYS A 1 254 ? 37.822 -1.838 -61.064 1.00 77.81 254 LYS A C 1
ATOM 2121 O O . LYS A 1 254 ? 37.612 -3.063 -61.186 1.00 77.81 254 LYS A O 1
#

pLDDT: mean 92.21, std 10.48, range [39.38, 98.12]

Radius of gyration: 48.92 Å; Cα contacts (8 Å, |Δi|>4): 159; chains: 1; bounding box: 104×35×152 Å

Solvent-accessible surface area (backbone atoms only — not comparable to full-atom values): 14301 Å² total; per-residue (Å²): 134,87,79,78,79,53,71,66,60,56,48,50,35,53,75,72,67,76,46,79,57,66,70,60,51,53,52,52,50,52,51,50,51,52,52,49,52,51,49,60,56,44,71,73,29,69,67,50,52,50,44,52,54,38,46,56,50,57,72,68,44,54,54,56,55,54,39,50,56,49,65,66,52,44,42,88,83,30,73,67,43,50,48,53,49,51,48,52,50,49,65,63,34,69,51,52,43,25,24,62,70,42,73,87,46,65,59,63,59,50,47,51,51,48,63,72,65,45,57,59,59,51,46,53,53,36,50,52,49,64,67,30,68,71,48,57,74,47,40,70,57,30,54,74,68,66,31,76,71,34,50,46,47,52,52,33,53,54,52,72,65,34,65,66,55,56,50,44,64,57,50,74,73,34,62,45,57,53,32,24,64,64,39,59,94,28,70,68,49,54,52,48,53,52,44,50,53,50,66,71,30,68,66,45,50,55,52,50,52,53,37,67,43,89,63,47,46,72,74,35,71,56,39,50,51,53,51,49,35,53,52,46,70,64,31,69,64,53,49,47,49,69,58,53,75,82,45,75,88,53,64,94,79,108

Sequence (254 aa):
MATTPSSFKIFTNRLFGSFKDTEVVESSQKALEAEYEELINYAQSEEWLRYLELKSWADSKEYVKVKQEVEAVSFKNSPEYIAEQELKKLLKDSAFKNYLKYANTEIPNFFNKIKQSGLAEEFTELKSFVSSPDYKKDRNTHKKENSPEYQKEIRFHELSSNNDLKKYFKLQNDKSLKDYFNIEGSQTLTKYSELKAKVESAEFAERKKYLLSKNKFEQTDAYKKLHEFKTLEGSTKIKWYSKTKDSNKFDALK

Foldseek 3Di:
DDDDDDPVVVVCCVVVPVDDDPVVVVVVVVVLVVVVVVLVVVCPDPLLVLLVVLVVVVVVVPLVVVVCVLQVQAPCPDPLVVLVVVLVVLCVDPLSVLLVVPVPHCVLVLLVVCVVVCLLVLLVVLVCLCVDPVCVVCVVVCVVVVHPSVVSVVSNVVSVPDPSSVVNVVCVPDPSSVSNVVPVVDVSVVSNVVSVCCNPDPVSVVVSVQNPDPCVSCPDVSVVSVVSNVVSVVDPSNVVSVVPVPDCSCVVVD

Mean predicted aligned error: 9.64 Å